Protein 4PF3 (pdb70)

Organism: Homo sapiens (NCBI:txid9606)

Secondary structure (DSSP, 8-state):
---HHHHHHHHSPPP------TTS---HHHHHHHHHHHHHHHHHHHHHHHHTSTTGGGS-HHHHHHHHHHHHHHHHHHHHHHHHHHHHTTSSEEEETTEEE-HHHHHHTT-HHHHHHHHHHHHHHHHHT--HHHHHHHHHHHHTSEE-TT--S-HHHHHHHHHHHHHHHHHHHHH-GGGTT-HHHHHHHHHHHHHHHHHHHHHHHHHHHHHHHTHHHHT----HHHHHHHHHHHHHHHTT--EE--S--

Foldseek 3Di:
DDDLLRQLVVLPDDFDDLPDDPVDDLALQSLLLSLQSLLLVVLVSVVVSLVRRPLNVVAPPVQLLQLCLQQSLVLLLLVQLVCCCVVPVLQWRPSGVNDTDDQVSLVNNVNVVLVVLSSVLSNVCNVLVDDPSLSSLLSVLSSLFKHFPVDDPDPPSSVVVNVVSLVVNLCVQDVDPVQPPHRVVSSVVSLVSSQSSVVSSVVVVVVVLVCVVCVVVVVHDHDPSVVVSCVVVVVSVVVVTMDGHGPPD

Sequence (249 aa):
TPSPVMVLENIEPEIVYAGYDSSKPDTAENLLSTLNRLAGKKQMIQVVKWAKVLPGFKNLLPLEDQITLIQYSWMSSLLSFALSWRSYKHTNSQFLYFAPDLVFNEEKMHQSAMYELCQGMHQISSLQFVRLQLTFEEYTIIMKVLLLLSSTIPKDGLKSQAAFEEMRTNYIKELRKMMVTKCPNNSGQSWQQRFYYQQLTKLLLDSSMHDDLVSDLLEFCFYTFRESHALKVEFPAMMLVEIISDQQLPKVESSGNVKPLYFHR

GO terms:
  GO:1990837 sequence-specific double-stranded DNA binding (F, IDA)
  GO:1901224 positive regulation of non-canonical NF-kappaB signal transduction (P, IMP)
  GO:0043235 signaling receptor complex (C, IDA)
  GO:0003700 DNA-binding transcription factor activity (F, TAS)
  GO:0003707 nuclear steroid receptor activity (F, TAS)
  GO:0007165 signal transduction (P, TAS)
  GO:0005654 nucleoplasm (C, TAS)
  GO:0005829 cytosol (C, TAS)
  GO:0005515 protein binding (F, IPI)
  GO:0005654 nucleoplasm (C, IDA)
  GO:0017025 TBP-class protein binding (F, IPI)

Radius of gyration: 17.9 Å; Cα contacts (8 Å, |Δi|>4): 304; chains: 1; bounding box: 43×40×54 Å

Solvent-accessible surface area: 12417 Å² total; per-residue (Å²): 178,76,47,53,30,116,35,2,106,126,25,43,40,138,72,13,142,8,53,65,66,103,100,117,92,40,55,23,74,45,2,14,9,9,21,17,110,6,15,1,104,18,0,95,32,13,53,145,10,3,123,87,3,36,32,0,155,108,6,39,104,94,4,18,84,22,0,16,18,13,2,5,26,8,2,17,6,0,18,15,0,27,17,0,29,130,83,24,87,1,126,80,3,32,19,0,51,45,5,57,1,68,108,106,34,12,112,59,0,65,32,52,143,31,5,76,25,5,43,97,12,0,70,64,0,42,145,14,109,4,61,54,65,5,2,3,0,0,11,0,4,4,0,0,11,13,34,10,141,118,48,27,140,28,123,79,19,10,88,113,7,42,58,75,8,43,81,51,0,76,95,42,1,44,161,49,117,139,18,84,88,127,15,127,106,38,13,101,50,0,2,104,11,7,2,34,1,23,68,15,14,60,82,23,31,103,61,16,9,110,8,39,142,75,19,176,83,61,159,6,113,31,32,76,39,1,62,109,4,0,58,71,8,16,70,68,42,101,97,48,26,44,88,44,34,67,60,72,149

B-factor: mean 18.17, std 9.26, range [8.56, 147.69]

Structure (mmCIF, N/CA/C/O backbone):
data_4PF3
#
_entry.id   4PF3
#
_cell.length_a   58.050
_cell.length_b   66.365
_cell.length_c   74.908
_cell.angle_alpha   90.00
_cell.angle_beta   90.00
_cell.angle_gamma   90.00
#
_symmetry.space_group_name_H-M   'P 21 21 21'
#
loop_
_entity.id
_entity.type
_entity.pdbx_description
1 polymer 'Mineralocorticoid receptor'
2 non-polymer 6-[1-(2,2-difluoro-3-hydroxypropyl)-5-(4-fluorophenyl)-3-methyl-1H-pyrazol-4-yl]-2H-1,4-benzoxazin-3(4H)-one
3 non-polymer 1,2-ETHANEDIOL
4 water water
#
loop_
_atom_site.group_PDB
_atom_site.id
_atom_site.type_symbol
_atom_site.label_atom_id
_atom_site.label_alt_id
_atom_site.label_comp_id
_atom_site.label_asym_id
_atom_site.label_entity_id
_atom_site.label_seq_id
_atom_site.pdbx_PDB_ins_code
_atom_site.Cartn_x
_atom_site.Cartn_y
_atom_site.Cartn_z
_atom_site.occupancy
_atom_site.B_iso_or_equiv
_atom_site.auth_seq_id
_atom_site.auth_comp_id
_atom_site.auth_asym_id
_atom_site.auth_atom_id
_atom_site.pdbx_PDB_model_num
ATOM 1 N N . THR A 1 26 ? -2.429 21.958 3.840 1.00 43.42 735 THR A N 1
ATOM 2 C CA . THR A 1 26 ? -1.847 21.389 5.100 1.00 33.81 735 THR A CA 1
ATOM 3 C C . THR A 1 26 ? -1.404 22.488 6.068 1.00 35.01 735 THR A C 1
ATOM 4 O O . THR A 1 26 ? -0.478 23.250 5.750 1.00 33.45 735 THR A O 1
ATOM 8 N N . PRO A 1 27 ? -2.036 22.560 7.264 1.00 30.98 736 PRO A N 1
ATOM 9 C CA . PRO A 1 27 ? -1.661 23.620 8.194 1.00 26.59 736 PRO A CA 1
ATOM 10 C C . PRO A 1 27 ? -0.231 23.498 8.697 1.00 24.67 736 PRO A C 1
ATOM 11 O O . PRO A 1 27 ? 0.250 22.396 8.978 1.00 33.22 736 PRO A O 1
ATOM 15 N N . SER A 1 28 ? 0.428 24.643 8.816 1.00 22.94 737 SER A N 1
ATOM 16 C CA . SER A 1 28 ? 1.733 24.713 9.454 1.00 22.46 737 SER A CA 1
ATOM 17 C C . SER A 1 28 ? 1.622 24.449 10.959 1.00 19.52 737 SER A C 1
ATOM 18 O O . SER A 1 28 ? 0.528 24.608 11.551 1.00 20.26 737 SER A O 1
ATOM 21 N N . PRO A 1 29 ? 2.741 24.063 11.618 1.00 20.83 738 PRO A N 1
ATOM 22 C CA . PRO A 1 29 ? 2.703 23.991 13.087 1.00 21.28 738 PRO A CA 1
ATOM 23 C C . PRO A 1 29 ? 2.154 25.257 13.764 1.00 18.47 738 PRO A C 1
ATOM 24 O O . PRO A 1 29 ? 1.356 25.173 14.681 1.00 17.09 738 PRO A O 1
ATOM 28 N N . VAL A 1 30 ? 2.549 26.431 13.305 1.00 18.21 739 VAL A N 1
ATOM 29 C CA . VAL A 1 30 ? 2.051 27.672 13.877 1.00 18.89 739 VAL A CA 1
ATOM 30 C C . VAL A 1 30 ? 0.518 27.830 13.743 1.00 17.13 739 VAL A C 1
ATOM 31 O O . VAL A 1 30 ? -0.168 28.252 14.684 1.00 16.80 739 VAL A O 1
ATOM 35 N N . MET A 1 31 ? -0.030 27.444 12.598 1.00 17.12 740 MET A N 1
ATOM 36 C CA . MET A 1 31 ? -1.480 27.473 12.421 1.00 17.79 740 MET A CA 1
ATOM 37 C C . MET A 1 31 ? -2.158 26.499 13.403 1.00 15.28 740 MET A C 1
ATOM 38 O O . MET A 1 31 ? -3.196 26.817 13.998 1.00 16.09 740 MET A O 1
ATOM 43 N N . VAL A 1 32 ? -1.578 25.315 13.568 1.00 14.88 741 VAL A N 1
ATOM 44 C CA . VAL A 1 32 ? -2.135 24.372 14.521 1.00 15.47 741 VAL A CA 1
ATOM 45 C C . VAL A 1 32 ? -2.079 24.969 15.931 1.00 13.75 741 VAL A C 1
ATOM 46 O O . VAL A 1 32 ? -3.051 24.866 16.674 1.00 14.04 741 VAL A O 1
ATOM 50 N N . LEU A 1 33 ? -0.946 25.582 16.304 1.00 13.67 742 LEU A N 1
ATOM 51 C CA . LEU A 1 33 ? -0.829 26.179 17.642 1.00 12.87 742 LEU A CA 1
ATOM 52 C C . LEU A 1 33 ? -1.934 27.189 17.905 1.00 12.48 742 LEU A C 1
ATOM 53 O O . LEU A 1 33 ? -2.453 27.260 19.023 1.00 13.63 742 LEU A O 1
ATOM 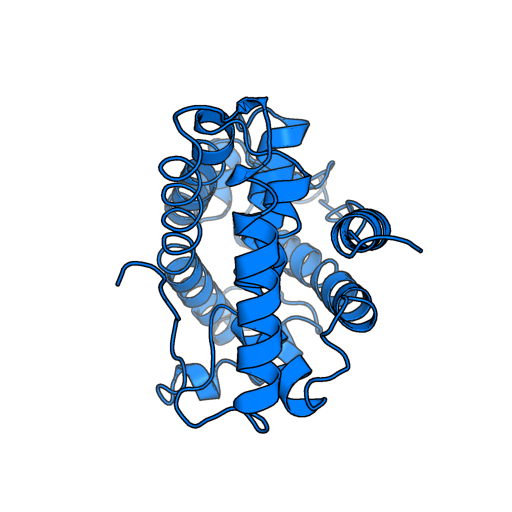58 N N . GLU A 1 34 ? -2.301 27.985 16.889 1.00 13.47 743 GLU A N 1
ATOM 59 C CA . GLU A 1 34 ? -3.379 28.918 17.086 1.00 15.67 743 GLU A CA 1
ATOM 60 C C . GLU A 1 34 ? -4.687 28.170 17.329 1.00 14.45 743 GLU A C 1
ATOM 61 O O . GLU A 1 34 ? -5.471 28.543 18.212 1.00 16.81 743 GLU A O 1
ATOM 67 N N . ASN A 1 35 ? -4.933 27.126 16.535 1.00 14.46 744 ASN A N 1
ATOM 68 C CA . ASN A 1 35 ? -6.170 26.376 16.643 1.00 15.58 744 ASN A CA 1
ATOM 69 C C . ASN A 1 35 ? -6.347 25.680 17.985 1.00 15.23 744 ASN A C 1
ATOM 70 O O . ASN A 1 35 ? -7.476 25.586 18.488 1.00 18.18 744 ASN A O 1
ATOM 75 N N . ILE A 1 36 ? -5.242 25.214 18.567 1.00 13.15 745 ILE A N 1
ATOM 76 C CA . ILE A 1 36 ? -5.329 24.430 19.789 1.00 14.09 745 ILE A CA 1
ATOM 77 C C . ILE A 1 36 ? -5.139 25.258 21.063 1.00 12.93 745 ILE A C 1
ATOM 78 O O . ILE A 1 36 ? -5.237 24.743 22.168 1.00 13.30 745 ILE A O 1
ATOM 83 N N . GLU A 1 37 ? -4.843 26.551 20.924 1.00 13.04 746 GLU A N 1
ATOM 84 C CA . GLU A 1 37 ? -4.599 27.382 22.100 1.00 13.80 746 GLU A CA 1
ATOM 85 C C . GLU A 1 37 ? -5.825 27.345 23.012 1.00 14.10 746 GLU A C 1
ATOM 86 O O . GLU A 1 37 ? -6.938 27.578 22.548 1.00 16.15 746 GLU A O 1
ATOM 92 N N . PRO A 1 38 ? -5.666 27.054 24.316 1.00 13.94 747 PRO A N 1
ATOM 93 C CA . PRO A 1 38 ? -6.841 26.964 25.180 1.00 15.58 747 PRO A CA 1
ATOM 94 C C . PRO A 1 38 ? -7.589 28.284 25.277 1.00 15.14 747 PRO A C 1
ATOM 95 O O . PRO A 1 38 ? -6.977 29.361 25.378 1.00 17.00 747 PRO A O 1
ATOM 99 N N . GLU A 1 39 ? -8.917 28.200 25.276 1.00 15.72 748 GLU A N 1
ATOM 100 C CA . GLU A 1 39 ? -9.745 29.377 25.503 1.00 16.10 748 GLU A CA 1
ATOM 101 C C . GLU A 1 39 ? -9.560 29.932 26.918 1.00 14.74 748 GLU A C 1
ATOM 102 O O . GLU A 1 39 ? -9.271 29.208 27.857 1.00 15.14 748 GLU A O 1
ATOM 108 N N . ILE A 1 40 ? -9.758 31.233 27.069 1.00 16.24 749 ILE A N 1
ATOM 109 C CA . ILE A 1 40 ? -9.740 31.865 28.394 1.00 16.43 749 ILE A CA 1
ATOM 110 C C . ILE A 1 40 ? -10.902 31.316 29.226 1.00 14.99 749 ILE A C 1
ATOM 111 O O . ILE A 1 40 ? -12.006 31.154 28.722 1.00 18.97 749 ILE A O 1
ATOM 116 N N . VAL A 1 41 ? -10.632 31.013 30.483 1.00 14.54 750 VAL A N 1
ATOM 117 C CA . VAL A 1 41 ? -11.635 30.538 31.427 1.00 15.35 750 VAL A CA 1
ATOM 118 C C . VAL A 1 41 ? -11.812 31.514 32.588 1.00 14.58 750 VAL A C 1
ATOM 119 O O . VAL A 1 41 ? -10.942 32.338 32.882 1.00 15.16 750 VAL A O 1
ATOM 123 N N . TYR A 1 42 ? -12.957 31.399 33.247 1.00 15.38 751 TYR A N 1
ATOM 124 C CA . TYR A 1 42 ? -13.244 32.149 34.456 1.00 15.31 751 TYR A CA 1
ATOM 125 C C . TYR A 1 42 ? -12.659 31.457 35.673 1.00 15.49 751 TYR A C 1
ATOM 126 O O . TYR A 1 42 ? -12.525 30.232 35.717 1.00 16.97 751 TYR A O 1
ATOM 135 N N . ALA A 1 43 ? -12.304 32.260 36.669 1.00 15.66 752 ALA A N 1
ATOM 136 C CA . ALA A 1 43 ? -11.769 31.731 37.926 1.00 16.10 752 ALA A CA 1
ATOM 137 C C . ALA A 1 43 ? -12.818 31.269 38.908 1.00 16.05 752 ALA A C 1
ATOM 138 O O . ALA A 1 43 ? -12.485 30.596 39.890 1.00 17.73 752 ALA A O 1
ATOM 140 N N . GLY A 1 44 ? -14.078 31.667 38.693 1.00 17.96 753 GLY A N 1
ATOM 141 C CA . GLY A 1 44 ? -15.087 31.477 39.736 1.00 20.31 753 GLY A CA 1
ATOM 142 C C . GLY A 1 44 ? -14.850 32.346 40.966 1.00 18.80 753 GLY A C 1
ATOM 143 O O . GLY A 1 44 ? -15.145 31.933 42.090 1.00 23.76 753 GLY A O 1
ATOM 144 N N . TYR A 1 45 ? -14.328 33.551 40.758 1.00 18.76 754 TYR A N 1
ATOM 145 C CA . TYR A 1 45 ? -14.152 34.497 41.853 1.00 19.00 754 TYR A CA 1
ATOM 146 C C . TYR A 1 45 ? -15.501 34.835 42.476 1.00 19.19 754 TYR A C 1
ATOM 147 O O . TYR A 1 45 ? -16.455 35.175 41.782 1.00 23.26 754 TYR A O 1
ATOM 156 N N . ASP A 1 46 ? -15.566 34.724 43.797 1.00 19.30 755 ASP A N 1
ATOM 157 C CA . ASP A 1 46 ? -16.788 34.952 44.547 1.00 23.18 755 ASP A CA 1
ATOM 158 C C . ASP A 1 46 ? -16.692 36.274 45.294 1.00 23.98 755 ASP A C 1
ATOM 159 O O . ASP A 1 46 ? -16.015 36.374 46.315 1.00 24.87 755 ASP A O 1
ATOM 164 N N . SER A 1 47 ? -17.396 37.277 44.779 1.00 29.18 756 SER A N 1
ATOM 165 C CA . SER A 1 47 ? -17.463 38.612 45.388 1.00 34.29 756 SER A CA 1
ATOM 166 C C . SER A 1 47 ? -18.122 38.670 46.779 1.00 35.82 756 SER A C 1
ATOM 167 O O . SER A 1 47 ? -18.015 39.687 47.473 1.00 43.46 756 SER A O 1
ATOM 170 N N . SER A 1 48 ? -18.795 37.587 47.179 1.00 30.71 757 SER A N 1
ATOM 171 C CA . SER A 1 48 ? -19.485 37.536 48.473 1.00 33.22 757 SER A CA 1
ATOM 172 C C . SER A 1 48 ? -18.548 37.098 49.601 1.00 33.65 757 SER A C 1
ATOM 173 O O . SER A 1 48 ? -18.936 37.096 50.777 1.00 36.26 757 SER A O 1
ATOM 176 N N . LYS A 1 49 ? -17.319 36.728 49.243 1.00 27.11 758 LYS A N 1
ATOM 177 C CA . LYS A 1 49 ? -16.322 36.350 50.227 1.00 24.56 758 LYS A CA 1
ATOM 178 C C . LYS A 1 49 ? -15.250 37.442 50.310 1.00 23.40 758 LYS A C 1
ATOM 179 O O . LYS A 1 49 ? -14.916 38.057 49.298 1.00 26.08 758 LYS A O 1
ATOM 185 N N . PRO A 1 50 ? -14.681 37.668 51.513 1.00 25.50 759 PRO A N 1
ATOM 186 C CA . PRO A 1 50 ? -13.604 38.653 51.669 1.00 26.62 759 PRO A CA 1
ATOM 187 C C . PRO A 1 50 ? -12.313 38.263 50.945 1.00 20.78 759 PRO A C 1
ATOM 188 O O . PRO A 1 50 ? -12.015 37.072 50.781 1.00 22.47 759 PRO A O 1
ATOM 192 N N . ASP A 1 51 ? -11.552 39.276 50.554 1.00 23.06 760 ASP A N 1
ATOM 193 C CA . ASP A 1 51 ? -10.287 39.099 49.848 1.00 20.96 760 ASP A CA 1
ATOM 194 C C . ASP A 1 51 ? -9.157 38.849 50.827 1.00 20.09 760 ASP A C 1
ATOM 195 O O . ASP A 1 51 ? -8.144 39.566 50.839 1.00 21.33 760 ASP A O 1
ATOM 200 N N . THR A 1 52 ? -9.334 37.818 51.642 1.00 18.91 761 THR A N 1
ATOM 201 C CA . THR A 1 52 ? -8.262 37.308 52.476 1.00 18.54 761 THR A CA 1
ATOM 202 C C . THR A 1 52 ? -7.250 36.596 51.581 1.00 16.79 761 THR A C 1
ATOM 203 O O . THR A 1 52 ? -7.571 36.152 50.459 1.00 16.87 761 THR A O 1
ATOM 207 N N . ALA A 1 53 ? -6.027 36.448 52.067 1.00 17.04 762 ALA A N 1
ATOM 208 C CA . ALA A 1 53 ? -5.035 35.700 51.314 1.00 16.53 762 ALA A CA 1
ATOM 209 C C . ALA A 1 53 ? -5.516 34.266 51.079 1.00 15.41 762 ALA A C 1
ATOM 210 O O . ALA A 1 53 ? -5.308 33.709 50.011 1.00 15.83 762 ALA A O 1
ATOM 212 N N . GLU A 1 54 ? -6.149 33.671 52.080 1.00 15.91 763 GLU A N 1
ATOM 213 C CA . GLU A 1 54 ? -6.571 32.281 51.961 1.00 16.80 763 GLU A CA 1
ATOM 214 C C . GLU A 1 54 ? -7.608 32.120 50.853 1.00 14.90 763 GLU A C 1
ATOM 215 O O . GLU A 1 54 ? -7.546 31.173 50.065 1.00 15.16 763 GLU A O 1
ATOM 221 N N . ASN A 1 55 ? -8.559 33.044 50.776 1.00 15.13 764 ASN A N 1
ATOM 222 C CA . ASN A 1 55 ? -9.575 32.990 49.737 1.00 15.66 764 ASN A CA 1
ATOM 223 C C . ASN A 1 55 ? -8.975 33.262 48.357 1.00 13.95 764 ASN A C 1
ATOM 224 O O . ASN A 1 55 ? -9.304 32.594 47.384 1.00 14.77 764 ASN A O 1
ATOM 229 N N . LEU A 1 56 ? -8.111 34.269 48.264 1.00 14.75 765 LEU A N 1
ATOM 230 C CA . LEU A 1 56 ? -7.493 34.580 46.981 1.00 13.54 765 LEU A CA 1
ATOM 231 C C . LEU A 1 56 ? -6.603 33.441 46.477 1.00 12.80 765 LEU A C 1
ATOM 232 O O . LEU A 1 56 ? -6.688 33.055 45.307 1.00 13.63 765 LEU A O 1
ATOM 237 N N . LEU A 1 57 ? -5.769 32.880 47.349 1.00 13.38 766 LEU A N 1
ATOM 238 C CA . LEU A 1 57 ? -4.900 31.788 46.942 1.00 12.61 766 LEU A CA 1
ATOM 239 C C . LEU A 1 57 ? -5.705 30.558 46.566 1.00 12.08 766 LEU A C 1
ATOM 240 O O . LEU A 1 57 ? -5.386 29.887 45.587 1.00 12.19 766 LEU A O 1
ATOM 245 N N . SER A 1 58 ? -6.744 30.245 47.340 1.00 12.35 767 SER A N 1
ATOM 246 C CA . SER A 1 58 ? -7.565 29.088 46.988 1.00 12.68 767 SER A CA 1
ATOM 247 C C . SER A 1 58 ? -8.213 29.263 45.606 1.00 12.36 767 SER A C 1
ATOM 248 O O . SER A 1 58 ? -8.319 28.312 44.837 1.00 12.35 767 SER A O 1
ATOM 251 N N . THR A 1 59 ? -8.656 30.489 45.310 1.00 12.58 768 THR A N 1
ATOM 252 C CA . THR A 1 59 ? -9.239 30.803 44.002 1.00 12.90 768 THR A CA 1
ATOM 253 C C . THR A 1 59 ? -8.205 30.630 42.874 1.00 12.08 768 THR A C 1
ATOM 254 O O . THR A 1 59 ? -8.480 30.017 41.850 1.00 12.34 768 THR A O 1
ATOM 258 N N . LEU A 1 60 ? -7.001 31.155 43.086 1.00 12.22 769 LEU A N 1
ATOM 259 C CA . LEU A 1 60 ? -5.934 30.986 42.113 1.00 11.78 769 LEU A CA 1
ATOM 260 C C . LEU A 1 60 ? -5.621 29.519 41.900 1.00 10.58 769 LEU A C 1
ATOM 261 O O . LEU A 1 60 ? -5.361 29.107 40.764 1.00 11.03 769 LEU A O 1
ATOM 266 N N . ASN A 1 61 ? -5.625 28.727 42.978 1.00 11.01 770 ASN A N 1
ATOM 267 C CA . ASN A 1 61 ? -5.290 27.326 42.840 1.00 10.62 770 ASN A CA 1
ATOM 268 C C . ASN A 1 61 ? -6.351 26.586 42.036 1.00 10.09 770 ASN A C 1
ATOM 269 O O . ASN A 1 61 ? -6.041 25.715 41.219 1.00 10.58 770 ASN A O 1
ATOM 274 N N . ARG A 1 62 ? -7.628 26.908 42.268 1.00 11.11 771 ARG A N 1
ATOM 275 C CA . ARG A 1 62 ? -8.709 26.326 41.442 1.00 11.42 771 ARG A CA 1
ATOM 276 C C . ARG A 1 62 ? -8.576 26.732 39.985 1.00 10.26 771 ARG A C 1
ATOM 277 O O . ARG A 1 62 ? -8.733 25.885 39.089 1.00 11.36 771 ARG A O 1
ATOM 285 N N . LEU A 1 63 ? -8.280 28.006 39.736 1.00 10.93 772 LEU A N 1
ATOM 286 C CA . LEU A 1 63 ? -8.080 28.466 38.367 1.00 10.85 772 LEU A CA 1
ATOM 287 C C . LEU A 1 63 ? -6.937 27.696 37.694 1.00 10.00 772 LEU A C 1
ATOM 288 O O . LEU A 1 63 ? -7.074 27.247 36.540 1.00 10.57 772 LEU A O 1
ATOM 293 N N . ALA A 1 64 ? -5.826 27.520 38.408 1.00 10.15 773 ALA A N 1
ATOM 294 C CA . ALA A 1 64 ? -4.720 26.756 37.872 1.00 9.76 773 ALA A CA 1
ATOM 295 C C . ALA A 1 64 ? -5.131 25.311 37.609 1.00 9.75 773 ALA A C 1
ATOM 296 O O . ALA A 1 64 ? -4.702 24.714 36.613 1.00 10.24 773 ALA A O 1
ATOM 298 N N . GLY A 1 65 ? -5.957 24.733 38.479 1.00 10.04 774 GLY A N 1
ATOM 299 C CA . GLY A 1 65 ? -6.421 23.367 38.207 1.00 10.99 774 GLY A CA 1
ATOM 300 C C . GLY A 1 65 ? -7.225 23.276 36.924 1.00 10.66 774 GLY A C 1
ATOM 301 O O . GLY A 1 65 ? -7.023 22.371 36.104 1.00 11.29 774 GLY A O 1
ATOM 302 N N . LYS A 1 66 ? -8.131 24.223 36.720 1.00 10.62 775 LYS A N 1
ATOM 303 C CA A LYS A 1 66 ? -8.944 24.270 35.498 0.50 11.30 775 LYS A CA 1
ATOM 304 C CA B LYS A 1 66 ? -8.936 24.247 35.502 0.50 11.38 775 LYS A CA 1
ATOM 305 C C . LYS A 1 66 ? -8.057 24.421 34.263 1.00 11.33 775 LYS A C 1
ATOM 306 O O . LYS A 1 66 ? -8.231 23.744 33.248 1.00 12.14 775 LYS A O 1
ATOM 317 N N . GLN A 1 67 ? -7.077 25.314 34.359 1.00 10.54 776 GLN A N 1
ATOM 318 C CA . GLN A 1 67 ? -6.176 25.568 33.259 1.00 10.50 776 GLN A CA 1
ATOM 319 C C . GLN A 1 67 ? -5.255 24.378 32.995 1.00 10.45 776 GLN A C 1
ATOM 320 O O . GLN A 1 67 ? -4.926 24.116 31.835 1.00 11.25 776 GLN A O 1
ATOM 326 N N . MET A 1 68 ? -4.847 23.641 34.029 1.00 10.21 777 MET A N 1
ATOM 327 C CA . MET A 1 68 ? -4.008 22.471 33.801 1.00 10.26 777 MET A CA 1
ATOM 328 C C . MET A 1 68 ? -4.754 21.332 33.110 1.00 10.74 777 MET A C 1
ATOM 329 O O . MET A 1 68 ? -4.155 20.601 32.322 1.00 10.69 777 MET A O 1
ATOM 334 N N . ILE A 1 69 ? -6.051 21.184 33.372 1.00 11.33 778 ILE A N 1
ATOM 335 C CA . ILE A 1 69 ? -6.836 20.221 32.600 1.00 12.70 778 ILE A CA 1
ATOM 336 C C . ILE A 1 69 ? -6.784 20.637 31.125 1.00 11.98 778 ILE A C 1
ATOM 337 O O . ILE A 1 69 ? -6.635 19.796 30.230 1.00 13.56 778 ILE A O 1
ATOM 342 N N . GLN A 1 70 ? -6.937 21.940 30.856 1.00 11.51 779 GLN A N 1
ATOM 343 C CA . GLN A 1 70 ? -6.785 22.425 29.470 1.00 11.77 779 GLN A CA 1
ATOM 344 C C . GLN A 1 70 ? -5.404 22.141 28.894 1.00 11.39 779 GLN A C 1
ATOM 345 O O . GLN A 1 70 ? -5.285 21.798 27.715 1.00 12.62 779 GLN A O 1
ATOM 351 N N . VAL A 1 71 ? -4.352 22.326 29.683 1.00 11.06 780 VAL A N 1
ATOM 352 C CA . VAL A 1 71 ? -2.996 22.063 29.225 1.00 11.08 780 VAL A CA 1
ATOM 353 C C . VAL A 1 71 ? -2.845 20.614 28.799 1.00 11.29 780 VAL A C 1
ATOM 354 O O . VAL A 1 71 ? -2.215 20.330 27.782 1.00 11.68 780 VAL A O 1
ATOM 358 N N . VAL A 1 72 ? -3.420 19.684 29.561 1.00 11.87 781 VAL A N 1
ATOM 359 C CA . VAL A 1 72 ? -3.298 18.281 29.191 1.00 13.35 781 VAL A CA 1
ATOM 360 C C . VAL A 1 72 ? -3.982 18.022 27.841 1.00 13.36 781 VAL A C 1
ATOM 361 O O . VAL A 1 72 ? -3.441 17.317 26.988 1.00 14.76 781 VAL A O 1
ATOM 365 N N . LYS A 1 73 ? -5.168 18.601 27.631 1.00 13.38 782 LYS A N 1
ATOM 366 C CA . LYS A 1 73 ? -5.861 18.439 26.346 1.00 13.64 782 LYS A CA 1
ATOM 367 C C . LYS A 1 73 ? -5.070 19.074 25.202 1.00 12.66 782 LYS A C 1
ATOM 368 O O . LYS A 1 73 ? -5.000 18.509 24.116 1.00 14.65 782 LYS A O 1
ATOM 374 N N . TRP A 1 74 ? -4.471 20.242 25.444 1.00 12.10 783 TRP A N 1
ATOM 375 C CA . TRP A 1 74 ? -3.627 20.924 24.461 1.00 11.68 783 TRP A CA 1
ATOM 376 C C . TRP A 1 74 ? -2.419 20.080 24.089 1.00 11.64 783 TRP A C 1
ATOM 377 O O . TRP A 1 74 ? -2.065 19.919 22.911 1.00 12.15 783 TRP A O 1
ATOM 388 N N . ALA A 1 75 ? -1.788 19.502 25.101 1.00 12.36 784 ALA A N 1
ATOM 389 C CA . ALA A 1 75 ? -0.588 18.708 24.881 1.00 13.30 784 ALA A CA 1
ATOM 390 C C . ALA A 1 75 ? -0.894 17.470 24.030 1.00 13.06 784 ALA A C 1
ATOM 391 O O . ALA A 1 75 ? -0.046 17.070 23.235 1.00 14.77 784 ALA A O 1
ATOM 393 N N . LYS A 1 76 ? -2.104 16.911 24.129 1.00 15.61 785 LYS A N 1
ATOM 394 C CA . LYS A 1 76 ? -2.498 15.753 23.314 1.00 17.30 785 LYS A CA 1
ATOM 395 C C . LYS A 1 76 ? -2.391 16.055 21.811 1.00 17.34 785 LYS A C 1
ATOM 396 O O . LYS A 1 76 ? -2.014 15.192 21.023 1.00 21.28 785 LYS A O 1
ATOM 402 N N . VAL A 1 77 ? -2.701 17.289 21.432 1.00 14.24 786 VAL A N 1
ATOM 403 C CA . VAL A 1 77 ? -2.764 17.682 20.016 1.00 14.68 786 VAL A CA 1
ATOM 404 C C . VAL A 1 77 ? -1.642 18.653 19.599 1.00 13.07 786 VAL A C 1
ATOM 405 O O . VAL A 1 77 ? -1.664 19.231 18.513 1.00 15.28 786 VAL A O 1
ATOM 409 N N . LEU A 1 78 ? -0.633 18.804 20.441 1.00 12.70 787 LEU A N 1
ATOM 410 C CA . LEU A 1 78 ? 0.476 19.660 20.161 1.00 12.38 787 LEU A CA 1
ATOM 411 C C . LEU A 1 78 ? 1.412 18.993 19.145 1.00 11.87 787 LEU A C 1
ATOM 412 O O . LEU A 1 78 ? 1.888 17.892 19.390 1.00 12.79 787 LEU A O 1
ATOM 417 N N . PRO A 1 79 ? 1.679 19.636 17.980 1.00 12.50 788 PRO A N 1
ATOM 418 C CA . PRO A 1 79 ? 2.490 18.979 16.950 1.00 13.19 788 PRO A CA 1
ATOM 419 C C . PRO A 1 79 ? 3.818 18.475 17.517 1.00 12.26 788 PRO A C 1
ATOM 420 O O . PRO A 1 79 ? 4.565 19.213 18.170 1.00 13.22 788 PRO A O 1
ATOM 424 N N . GLY A 1 80 ? 4.098 17.198 17.271 1.00 13.20 789 GLY A N 1
ATOM 425 C CA . GLY A 1 80 ? 5.331 16.556 17.681 1.00 14.01 789 GLY A CA 1
ATOM 426 C C . GLY A 1 80 ? 5.269 15.873 19.055 1.00 12.56 789 GLY A C 1
ATOM 427 O O . GLY A 1 80 ? 6.056 14.973 19.321 1.00 13.61 789 GLY A O 1
ATOM 428 N N . PHE A 1 81 ? 4.369 16.312 19.941 1.00 11.57 790 PHE A N 1
ATOM 429 C CA . PHE A 1 81 ? 4.466 15.862 21.323 1.00 11.89 790 PHE A CA 1
ATOM 430 C C . PHE A 1 81 ? 4.133 14.377 21.467 1.00 13.00 790 PHE A C 1
ATOM 431 O O . PHE A 1 81 ? 4.734 13.679 22.292 1.00 12.84 790 PHE A O 1
ATOM 439 N N . LYS A 1 82 ? 3.210 13.887 20.636 1.00 14.28 791 LYS A N 1
ATOM 440 C CA . LYS A 1 82 ? 2.796 12.487 20.743 1.00 15.99 791 LYS A CA 1
ATOM 441 C C . LYS A 1 82 ? 3.911 11.528 20.319 1.00 16.87 791 LYS A C 1
ATOM 442 O O . LYS A 1 82 ? 3.825 10.318 20.551 1.00 20.95 791 LYS A O 1
ATOM 448 N N . ASN A 1 83 ? 4.966 12.057 19.716 1.00 16.28 792 ASN A N 1
ATOM 449 C CA . ASN A 1 83 ? 6.096 11.233 19.332 1.00 18.01 792 ASN A CA 1
ATOM 450 C C . ASN A 1 83 ? 7.108 10.992 20.467 1.00 16.73 792 ASN A C 1
ATOM 451 O O . ASN A 1 83 ? 8.014 10.178 20.350 1.00 19.66 792 ASN A O 1
ATOM 456 N N . LEU A 1 84 ? 6.915 11.674 21.579 1.00 13.58 793 LEU A N 1
ATOM 457 C CA A LEU A 1 84 ? 7.685 11.367 22.779 0.50 12.73 793 LEU A CA 1
ATOM 458 C CA B LEU A 1 84 ? 7.679 11.389 22.777 0.50 12.86 793 LEU A CA 1
ATOM 459 C C . LEU A 1 84 ? 6.982 10.249 23.530 1.00 12.34 793 LEU A C 1
ATOM 460 O O . LEU A 1 84 ? 5.759 10.166 23.524 1.00 13.31 793 LEU A O 1
ATOM 469 N N . PRO A 1 85 ? 7.744 9.409 24.248 1.00 12.21 794 PRO A N 1
ATOM 470 C CA . PRO A 1 85 ? 7.090 8.423 25.109 1.00 12.79 794 PRO A CA 1
ATOM 471 C C . PRO A 1 85 ? 6.062 9.081 26.033 1.00 12.90 794 PRO A C 1
ATOM 472 O O . PRO A 1 85 ? 6.289 10.189 26.547 1.00 12.14 794 PRO A O 1
ATOM 476 N N . LEU A 1 86 ? 4.959 8.392 26.304 1.00 13.25 795 LEU A N 1
ATOM 477 C CA . LEU A 1 86 ? 3.913 8.943 27.166 1.00 13.55 795 LEU A CA 1
ATOM 478 C C . LEU A 1 86 ? 4.489 9.372 28.526 1.00 12.13 795 LEU A C 1
ATOM 479 O O . LEU A 1 86 ? 4.127 10.432 29.054 1.00 12.55 795 LEU A O 1
ATOM 484 N N . GLU A 1 87 ? 5.357 8.547 29.117 1.00 12.51 796 GLU A N 1
ATOM 485 C CA . GLU A 1 87 ? 5.917 8.903 30.415 1.00 12.68 796 GLU A CA 1
ATOM 486 C C . GLU A 1 87 ? 6.672 10.233 30.337 1.00 10.65 796 GLU A C 1
ATOM 487 O O . GLU A 1 87 ? 6.659 11.011 31.295 1.00 11.49 796 GLU A O 1
ATOM 493 N N . ASP A 1 88 ? 7.340 10.503 29.213 1.00 11.14 797 ASP A N 1
ATOM 494 C CA . ASP A 1 88 ? 8.050 11.774 29.031 1.00 10.81 797 ASP A CA 1
ATOM 495 C C . ASP A 1 88 ? 7.092 12.932 28.832 1.00 10.08 797 ASP A C 1
ATOM 496 O O . ASP A 1 88 ? 7.351 14.032 29.302 1.00 10.35 797 ASP A O 1
ATOM 501 N N . GLN A 1 89 ? 5.986 12.694 28.134 1.00 10.68 798 GLN A N 1
ATOM 502 C CA . GLN A 1 89 ? 4.981 13.749 27.984 1.00 11.12 798 GLN A CA 1
ATOM 503 C C . GLN A 1 89 ? 4.470 14.183 29.367 1.00 11.05 798 GLN A C 1
ATOM 504 O O . GLN A 1 89 ? 4.358 15.377 29.664 1.00 11.03 798 GLN A O 1
ATOM 510 N N . ILE A 1 90 ? 4.140 13.206 30.202 1.00 11.12 799 ILE A N 1
ATOM 511 C CA . ILE A 1 90 ? 3.662 13.482 31.546 1.00 11.90 799 ILE A CA 1
ATOM 512 C C . ILE A 1 90 ? 4.741 14.200 32.369 1.00 10.20 799 ILE A C 1
ATOM 513 O O . ILE A 1 90 ? 4.457 15.197 33.036 1.00 10.40 799 ILE A O 1
ATOM 518 N N . THR A 1 91 ? 5.967 13.696 32.332 1.00 10.36 800 THR A N 1
ATOM 519 C CA . THR A 1 91 ? 7.066 14.324 33.043 1.00 9.95 800 THR A CA 1
ATOM 520 C C . THR A 1 91 ? 7.204 15.784 32.638 1.00 9.28 800 THR A C 1
ATOM 521 O O . THR A 1 91 ? 7.342 16.667 33.490 1.00 9.93 800 THR A O 1
ATOM 525 N N . LEU A 1 92 ? 7.195 16.061 31.329 1.00 9.96 801 LEU A N 1
ATOM 526 C CA . LEU A 1 92 ? 7.451 17.423 30.863 1.00 9.66 801 LEU A CA 1
ATOM 527 C C . LEU A 1 92 ? 6.346 18.375 31.303 1.00 9.47 801 LEU A C 1
ATOM 528 O O . LEU A 1 92 ? 6.621 19.508 31.683 1.00 9.95 801 LEU A O 1
ATOM 533 N N . ILE A 1 93 ? 5.089 17.925 31.251 1.00 9.80 802 ILE A N 1
ATOM 534 C CA . ILE A 1 93 ? 4.008 18.768 31.769 1.00 9.71 802 ILE A CA 1
ATOM 535 C C . ILE A 1 93 ? 4.230 19.059 33.258 1.00 9.61 802 ILE A C 1
ATOM 536 O O . ILE A 1 93 ? 4.080 20.188 33.719 1.00 10.41 802 ILE A O 1
ATOM 541 N N . GLN A 1 94 ? 4.587 18.036 34.025 1.00 9.38 803 GLN A N 1
ATOM 542 C CA . GLN A 1 94 ? 4.792 18.219 35.456 1.00 10.15 803 GLN A CA 1
ATOM 543 C C . GLN A 1 94 ? 5.999 19.085 35.798 1.00 9.73 803 GLN A C 1
ATOM 544 O O . GLN A 1 94 ? 6.008 19.751 36.823 1.00 12.26 803 GLN A O 1
ATOM 550 N N . TYR A 1 95 ? 7.011 19.066 34.937 1.00 9.58 804 TYR A N 1
ATOM 551 C CA . TYR A 1 95 ? 8.211 19.871 35.143 1.00 10.01 804 TYR A CA 1
ATOM 552 C C . TYR A 1 95 ? 8.033 21.318 34.676 1.00 10.33 804 TYR A C 1
ATOM 553 O O . TYR A 1 95 ? 8.890 22.142 35.007 1.00 12.68 804 TYR A O 1
ATOM 562 N N . SER A 1 96 ? 6.983 21.612 33.903 1.00 9.24 805 SER A N 1
ATOM 563 C CA . SER A 1 96 ? 6.830 22.946 33.313 1.00 9.31 805 SER A CA 1
ATOM 564 C C . SER A 1 96 ? 5.509 23.630 33.640 1.00 8.75 805 SER A C 1
ATOM 565 O O . SER A 1 96 ? 5.308 24.754 33.199 1.00 9.54 805 SER A O 1
ATOM 568 N N . TRP A 1 97 ? 4.608 22.982 34.386 1.00 9.07 806 TRP A N 1
ATOM 569 C CA . TRP A 1 97 ? 3.253 23.482 34.517 1.00 9.33 806 TRP A CA 1
ATOM 570 C C . TRP A 1 97 ? 3.198 24.939 34.950 1.00 8.88 806 TRP A C 1
ATOM 571 O O . TRP A 1 97 ? 2.426 25.725 34.400 1.00 9.32 806 TRP A O 1
ATOM 582 N N . MET A 1 98 ? 3.971 25.329 35.971 1.00 8.69 807 MET A N 1
ATOM 583 C CA . MET A 1 98 ? 3.893 26.677 36.485 1.00 8.95 807 MET A CA 1
ATOM 584 C C . MET A 1 98 ? 4.419 27.665 35.439 1.00 8.88 807 MET A C 1
ATOM 585 O O . MET A 1 98 ? 3.927 28.778 35.330 1.00 9.75 807 MET A O 1
ATOM 590 N N . SER A 1 99 ? 5.420 27.261 34.658 1.00 8.92 808 SER A N 1
ATOM 591 C CA A SER A 1 99 ? 5.922 28.114 33.612 0.50 9.04 808 SER A CA 1
ATOM 592 C CA B SER A 1 99 ? 5.944 28.074 33.541 0.50 9.94 808 SER A CA 1
ATOM 593 C C . SER A 1 99 ? 4.871 28.328 32.515 1.00 9.05 808 SER A C 1
ATOM 594 O O . SER A 1 99 ? 4.670 29.451 32.049 1.00 9.85 808 SER A O 1
ATOM 599 N N . LEU A 1 100 ? 4.186 27.260 32.104 1.00 9.04 809 LEU A N 1
ATOM 600 C CA . LEU A 1 100 ? 3.142 27.380 31.096 1.00 9.37 809 LEU A CA 1
ATOM 601 C C . LEU A 1 100 ? 2.043 28.314 31.572 1.00 9.36 809 LEU A C 1
ATOM 602 O O . LEU A 1 100 ? 1.612 29.213 30.835 1.00 10.59 809 LEU A O 1
ATOM 607 N N . LEU A 1 101 ? 1.561 28.098 32.791 1.00 9.12 810 LEU A N 1
ATOM 608 C CA . LEU A 1 101 ? 0.468 28.911 33.289 1.00 9.85 810 LEU A CA 1
ATOM 609 C C . LEU A 1 101 ? 0.887 30.362 33.454 1.00 9.43 810 LEU A C 1
ATOM 610 O O . LEU A 1 101 ? 0.100 31.276 33.198 1.00 10.42 810 LEU A O 1
ATOM 615 N N . SER A 1 102 ? 2.117 30.586 33.912 1.00 9.39 811 SER A N 1
ATOM 616 C CA . SER A 1 102 ? 2.601 31.943 34.136 1.00 9.48 811 SER A CA 1
ATOM 617 C C . SER A 1 102 ? 2.802 32.689 32.812 1.00 9.13 811 SER A C 1
ATOM 618 O O . SER A 1 102 ? 2.513 33.877 32.710 1.00 10.14 811 SER A O 1
ATOM 621 N N . PHE A 1 103 ? 3.312 31.986 31.801 1.00 9.55 812 PHE A N 1
ATOM 622 C CA . PHE A 1 103 ? 3.513 32.617 30.513 1.00 10.05 812 PHE A CA 1
ATOM 623 C C . PHE A 1 103 ? 2.164 33.000 29.889 1.00 9.84 812 PHE A C 1
ATOM 624 O O . PHE A 1 103 ? 2.021 34.100 29.327 1.00 10.80 812 PHE A O 1
ATOM 632 N N . ALA A 1 104 ? 1.160 32.136 30.025 1.00 10.41 813 ALA A N 1
ATOM 633 C CA . ALA A 1 104 ? -0.189 32.465 29.555 1.00 10.53 813 ALA A CA 1
ATOM 634 C C . ALA A 1 104 ? -0.780 33.646 30.325 1.00 10.49 813 ALA A C 1
ATOM 635 O O . ALA A 1 104 ? -1.463 34.486 29.731 1.00 11.19 813 ALA A O 1
ATOM 637 N N . LEU A 1 105 ? -0.524 33.721 31.634 1.00 10.47 814 LEU A N 1
ATOM 638 C CA . LEU A 1 105 ? -0.963 34.849 32.449 1.00 10.80 814 LEU A CA 1
ATOM 639 C C . LEU A 1 105 ? -0.360 36.150 31.928 1.00 10.86 814 LEU A C 1
ATOM 640 O O . LEU A 1 105 ? -1.057 37.168 31.794 1.00 11.55 814 LEU A O 1
ATOM 645 N N . SER A 1 106 ? 0.932 36.120 31.629 1.00 11.01 815 SER A N 1
ATOM 646 C CA . SER A 1 106 ? 1.581 37.305 31.083 1.00 12.29 815 SER A CA 1
ATOM 647 C C . SER A 1 106 ? 0.940 37.717 29.744 1.00 11.18 815 SER A C 1
ATOM 648 O O . SER A 1 106 ? 0.700 38.895 29.507 1.00 11.98 815 SER A O 1
ATOM 651 N N . TRP A 1 107 ? 0.689 36.737 28.874 1.00 11.46 816 TRP A N 1
ATOM 652 C CA . TRP A 1 107 ? 0.047 37.040 27.602 1.00 11.90 816 TRP A CA 1
ATOM 653 C C . TRP A 1 107 ? -1.318 37.683 27.800 1.00 11.76 816 TRP A C 1
ATOM 654 O O . TRP A 1 107 ? -1.622 38.701 27.164 1.00 12.51 816 TRP A O 1
ATOM 665 N N . ARG A 1 108 ? -2.148 37.097 28.657 1.00 11.82 817 ARG A N 1
ATOM 666 C CA . ARG A 1 108 ? -3.484 37.673 28.859 1.00 13.03 817 ARG A CA 1
ATOM 667 C C . ARG A 1 108 ? -3.365 39.091 29.401 1.00 12.18 817 ARG A C 1
ATOM 668 O O . ARG A 1 108 ? -4.155 39.978 29.045 1.00 13.49 817 ARG A O 1
ATOM 676 N N . SER A 1 109 ? -2.446 39.303 30.333 1.00 11.83 818 SER A N 1
ATOM 677 C CA . SER A 1 109 ? -2.245 40.617 30.941 1.00 12.30 818 SER A CA 1
ATOM 678 C C . SER A 1 109 ? -1.847 41.647 29.873 1.00 12.50 818 SER A C 1
ATOM 679 O O . SER A 1 109 ? -2.373 42.766 29.856 1.00 13.35 818 SER A O 1
ATOM 682 N N . TYR A 1 110 ? -0.929 41.257 28.992 1.00 12.31 819 TYR A N 1
ATOM 683 C CA . TYR A 1 110 ? -0.470 42.092 27.881 1.00 12.99 819 TYR A CA 1
ATOM 684 C C . TYR A 1 110 ? -1.595 42.368 26.891 1.00 13.37 819 TYR A C 1
ATOM 685 O O . TYR A 1 110 ? -1.870 43.512 26.558 1.00 14.85 819 TYR A O 1
ATOM 694 N N . LYS A 1 111 ? -2.254 41.320 26.434 1.00 13.23 820 LYS A N 1
ATOM 695 C CA . LYS A 1 111 ? -3.283 41.461 25.412 1.00 14.38 820 LYS A CA 1
ATOM 696 C C . LYS A 1 111 ? -4.494 42.250 25.905 1.00 14.63 820 LYS A C 1
ATOM 697 O O . LYS A 1 111 ? -5.007 43.130 25.200 1.00 16.68 820 LYS A O 1
ATOM 703 N N . HIS A 1 112 ? -4.973 41.922 27.104 1.00 14.28 821 HIS A N 1
ATOM 704 C CA . HIS A 1 112 ? -6.237 42.461 27.587 1.00 15.57 821 HIS A CA 1
ATOM 705 C C . HIS A 1 112 ? -6.131 43.722 28.417 1.00 16.29 821 HIS A C 1
ATOM 706 O O . HIS A 1 112 ? -7.128 44.422 28.560 1.00 19.89 821 HIS A O 1
ATOM 713 N N . THR A 1 113 ? -4.949 44.039 28.934 1.00 15.47 822 THR A N 1
ATOM 714 C CA . THR A 1 113 ? -4.784 45.246 29.750 1.00 16.30 822 THR A CA 1
ATOM 715 C C . THR A 1 113 ? -3.550 46.068 29.384 1.00 15.86 822 THR A C 1
ATOM 716 O O . THR A 1 113 ? -3.237 47.041 30.058 1.00 17.52 822 THR A O 1
ATOM 720 N N . ASN A 1 114 ? -2.838 45.680 28.325 1.00 15.84 823 ASN A N 1
ATOM 721 C CA . ASN A 1 114 ? -1.553 46.304 27.982 1.00 16.15 823 ASN A CA 1
ATOM 722 C C . ASN A 1 114 ? -0.608 46.261 29.177 1.00 15.57 823 ASN A C 1
ATOM 723 O O . ASN A 1 114 ? 0.173 47.176 29.422 1.00 16.72 823 ASN A O 1
ATOM 728 N N . SER A 1 115 ? -0.700 45.164 29.925 1.00 14.60 824 SER A N 1
ATOM 729 C CA . SER A 1 115 ? 0.151 44.920 31.081 1.00 14.47 824 SER A CA 1
ATOM 730 C C . SER A 1 115 ? 0.016 45.956 32.200 1.00 15.56 824 SER A C 1
ATOM 731 O O . SER A 1 115 ? 0.913 46.113 32.986 1.00 18.22 824 SER A O 1
ATOM 734 N N . GLN A 1 116 ? -1.136 46.603 32.287 1.00 15.91 825 GLN A N 1
ATOM 735 C CA . GLN A 1 116 ? -1.456 47.459 33.417 1.00 18.02 825 GLN A CA 1
ATOM 736 C C . GLN A 1 116 ? -1.815 46.648 34.655 1.00 16.45 825 GLN A C 1
ATOM 737 O O . GLN A 1 116 ? -1.569 47.107 35.763 1.00 18.12 825 GLN A O 1
ATOM 743 N N . PHE A 1 117 ? -2.431 45.482 34.458 1.00 15.30 826 PHE A N 1
ATOM 744 C CA . PHE A 1 117 ? -2.906 44.627 35.539 1.00 15.36 826 PHE A CA 1
ATOM 745 C C . PHE A 1 117 ? -2.485 43.191 35.272 1.00 14.51 826 PHE A C 1
ATOM 746 O O . PHE A 1 117 ? -2.054 42.867 34.169 1.00 15.44 826 PHE A O 1
ATOM 754 N N . LEU A 1 118 ? -2.612 42.338 36.283 1.00 13.80 827 LEU A N 1
ATOM 755 C CA . LEU A 1 118 ? -2.463 40.892 36.093 1.00 13.33 827 LEU A CA 1
ATOM 756 C C . LEU A 1 118 ? -3.833 40.306 35.809 1.00 12.62 827 LEU A C 1
ATOM 757 O O . LEU A 1 118 ? -4.709 40.273 36.675 1.00 13.69 827 LEU A O 1
ATOM 762 N N . TYR A 1 119 ? -4.026 39.870 34.573 1.00 12.33 828 TYR A N 1
ATOM 763 C CA . TYR A 1 119 ? -5.333 39.393 34.110 1.00 12.48 828 TYR A CA 1
ATOM 764 C C . TYR A 1 119 ? -5.403 37.882 34.297 1.00 12.52 828 TYR A C 1
ATOM 765 O O . TYR A 1 119 ? -5.176 37.111 33.364 1.00 12.75 828 TYR A O 1
ATOM 774 N N . PHE A 1 120 ? -5.680 37.459 35.530 1.00 12.42 829 PHE A N 1
ATOM 775 C CA . PHE A 1 120 ? -5.798 36.022 35.796 1.00 12.63 829 PHE A CA 1
ATOM 776 C C . PHE A 1 120 ? -6.945 35.410 35.025 1.00 12.30 829 PHE A C 1
ATOM 777 O O . PHE A 1 120 ? -6.812 34.315 34.470 1.00 12.55 829 PHE A O 1
ATOM 785 N N . ALA A 1 121 ? -8.078 36.115 34.996 1.00 13.39 830 ALA A N 1
ATOM 786 C CA . ALA A 1 121 ? -9.279 35.657 34.313 1.00 13.21 830 ALA A CA 1
ATOM 787 C C . ALA A 1 121 ? -10.175 36.888 34.173 1.00 13.93 830 ALA A C 1
ATOM 788 O O . ALA A 1 121 ? -9.925 37.896 34.824 1.00 14.67 830 ALA A O 1
ATOM 790 N N . PRO A 1 122 ? -11.229 36.812 33.357 1.00 15.25 831 PRO A N 1
ATOM 791 C CA . PRO A 1 122 ? -12.086 38.006 33.206 1.00 16.33 831 PRO A CA 1
ATOM 792 C C . PRO A 1 122 ? -12.703 38.456 34.528 1.00 16.94 831 PRO A C 1
ATOM 793 O O . PRO A 1 122 ? -12.968 39.644 34.701 1.00 19.42 831 PRO A O 1
ATOM 797 N N . ASP A 1 123 ? -12.882 37.512 35.451 1.00 15.84 832 ASP A N 1
ATOM 798 C CA . ASP A 1 123 ? -13.486 37.782 36.751 1.00 16.19 832 ASP A CA 1
ATOM 799 C C . ASP A 1 123 ? -12.442 37.914 37.858 1.00 15.62 832 ASP A C 1
ATOM 800 O O . ASP A 1 123 ? -12.798 37.985 39.040 1.00 18.69 832 ASP A O 1
ATOM 805 N N . LEU A 1 124 ? -11.161 37.963 37.484 1.00 15.19 833 LEU A N 1
ATOM 806 C CA . LEU A 1 124 ? -10.101 38.012 38.494 1.00 15.97 833 LEU A CA 1
ATOM 807 C C . LEU A 1 124 ? -8.910 38.785 37.933 1.00 14.98 833 LEU A C 1
ATOM 808 O O . LEU A 1 124 ? -8.013 38.205 37.298 1.00 15.15 833 LEU A O 1
ATOM 813 N N . VAL A 1 125 ? -8.914 40.088 38.169 1.00 15.46 834 VAL A N 1
ATOM 814 C CA . VAL A 1 125 ? -7.909 40.977 37.640 1.00 14.78 834 VAL A CA 1
ATOM 815 C C . VAL A 1 125 ? -7.251 41.687 38.831 1.00 15.26 834 VAL A C 1
ATOM 816 O O . VAL A 1 125 ? -7.933 42.313 39.631 1.00 17.95 834 VAL A O 1
ATOM 820 N N . PHE A 1 126 ? -5.938 41.549 38.969 1.00 14.87 835 PHE A N 1
ATOM 821 C CA . PHE A 1 126 ? -5.219 42.104 40.105 1.00 15.19 835 PHE A CA 1
ATOM 822 C C . PHE A 1 126 ? -4.612 43.454 39.772 1.00 15.61 835 PHE A C 1
ATOM 823 O O . PHE A 1 126 ? -3.887 43.607 38.772 1.00 16.59 835 PHE A O 1
ATOM 831 N N . ASN A 1 127 ? -4.894 44.406 40.657 1.00 17.54 836 ASN A N 1
ATOM 832 C CA . ASN A 1 127 ? -4.117 45.626 40.788 1.00 18.24 836 ASN A CA 1
ATOM 833 C C . ASN A 1 127 ? -3.178 45.461 41.980 1.00 17.47 836 ASN A C 1
ATOM 834 O O . ASN A 1 127 ? -3.091 44.374 42.565 1.00 17.22 836 ASN A O 1
ATOM 839 N N . GLU A 1 128 ? -2.498 46.533 42.370 1.00 18.16 837 GLU A N 1
ATOM 840 C CA . GLU A 1 128 ? -1.577 46.457 43.495 1.00 19.27 837 GLU A CA 1
ATOM 841 C C . GLU A 1 128 ? -2.252 46.032 44.806 1.00 17.75 837 GLU A C 1
ATOM 842 O O . GLU A 1 128 ? -1.669 45.253 45.566 1.00 19.27 837 GLU A O 1
ATOM 848 N N . GLU A 1 129 ? -3.474 46.510 45.052 1.00 18.63 838 GLU A N 1
ATOM 849 C CA . GLU A 1 129 ? -4.190 46.107 46.261 1.00 19.38 838 GLU A CA 1
ATOM 850 C C . GLU A 1 129 ? -4.336 44.580 46.349 1.00 18.48 838 GLU A C 1
ATOM 851 O O . GLU A 1 129 ? -4.028 43.965 47.379 1.00 18.41 838 GLU A O 1
ATOM 857 N N . LYS A 1 130 ? -4.793 43.971 45.259 1.00 17.70 839 LYS A N 1
ATOM 858 C CA . LYS A 1 130 ? -4.965 42.529 45.234 1.00 16.39 839 LYS A CA 1
ATOM 859 C C . LYS A 1 130 ? -3.634 41.786 45.379 1.00 15.61 839 LYS A C 1
ATOM 860 O O . LYS A 1 130 ? -3.553 40.729 46.014 1.00 15.97 839 LYS A O 1
ATOM 866 N N . MET A 1 131 ? -2.576 42.330 44.778 1.00 15.43 840 MET A N 1
ATOM 867 C CA . MET A 1 131 ? -1.251 41.749 44.937 1.00 15.44 840 MET A CA 1
ATOM 868 C C . MET A 1 131 ? -0.857 41.701 46.417 1.00 15.81 840 MET A C 1
ATOM 869 O O . MET A 1 131 ? -0.346 40.681 46.898 1.00 17.61 840 MET A O 1
ATOM 874 N N . HIS A 1 132 ? -1.102 42.782 47.159 1.00 16.51 841 HIS A N 1
ATOM 875 C CA . HIS A 1 132 ? -0.847 42.735 48.589 1.00 16.86 841 HIS A CA 1
ATOM 876 C C . HIS A 1 132 ? -1.775 41.771 49.326 1.00 16.73 841 HIS A C 1
ATOM 877 O O . HIS A 1 132 ? -1.337 41.023 50.205 1.00 18.69 841 HIS A O 1
ATOM 884 N N . GLN A 1 133 ? -3.058 41.803 48.986 1.00 16.97 842 GLN A N 1
ATOM 885 C CA . GLN A 1 133 ? -4.050 40.980 49.691 1.00 17.35 842 GLN A CA 1
ATOM 886 C C . GLN A 1 133 ? -3.764 39.478 49.537 1.00 15.99 842 GLN A C 1
ATOM 887 O O . GLN A 1 133 ? -4.095 38.682 50.407 1.00 17.51 842 GLN A O 1
ATOM 893 N N . SER A 1 134 ? -3.135 39.110 48.422 1.00 16.25 843 SER A N 1
ATOM 894 C CA . SER A 1 134 ? -2.829 37.708 48.127 1.00 15.62 843 SER A CA 1
ATOM 895 C C . SER A 1 134 ? -1.721 37.118 48.988 1.00 15.05 843 SER A C 1
ATOM 896 O O . SER A 1 134 ? -1.498 35.916 48.949 1.00 15.91 843 SER A O 1
ATOM 899 N N . ALA A 1 135 ? -0.970 37.983 49.674 1.00 15.33 844 ALA A N 1
ATOM 900 C CA . ALA A 1 135 ? 0.235 37.620 50.438 1.00 16.46 844 ALA A CA 1
ATOM 901 C C . ALA A 1 135 ? 1.399 37.218 49.531 1.00 16.12 844 ALA A C 1
ATOM 902 O O . ALA A 1 135 ? 2.375 36.659 50.009 1.00 19.41 844 ALA A O 1
ATOM 904 N N . MET A 1 136 ? 1.277 37.512 48.237 1.00 15.07 845 MET A N 1
ATOM 905 C CA . MET A 1 136 ? 2.294 37.216 47.232 1.00 16.29 845 MET A CA 1
ATOM 906 C C . MET A 1 136 ? 2.701 38.444 46.427 1.00 14.27 845 ME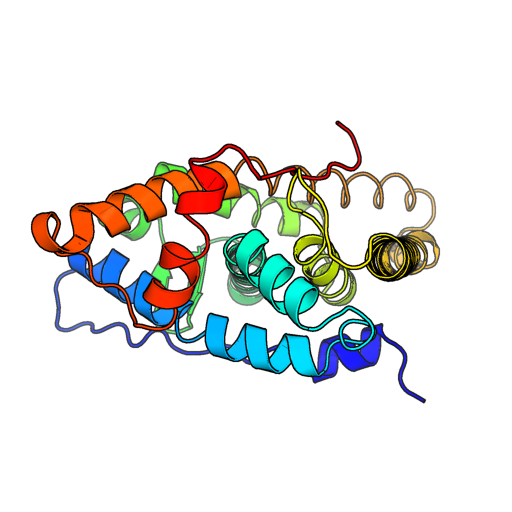T A C 1
ATOM 907 O O . MET A 1 136 ? 2.977 38.337 45.233 1.00 15.30 845 MET A O 1
ATOM 912 N N . TYR A 1 137 ? 2.785 39.591 47.079 1.00 14.61 846 TYR A N 1
ATOM 913 C CA . TYR A 1 137 ? 3.069 40.817 46.347 1.00 15.54 846 TYR A CA 1
ATOM 914 C C . TYR A 1 137 ? 4.316 40.728 45.480 1.00 14.73 846 TYR A C 1
ATOM 915 O O .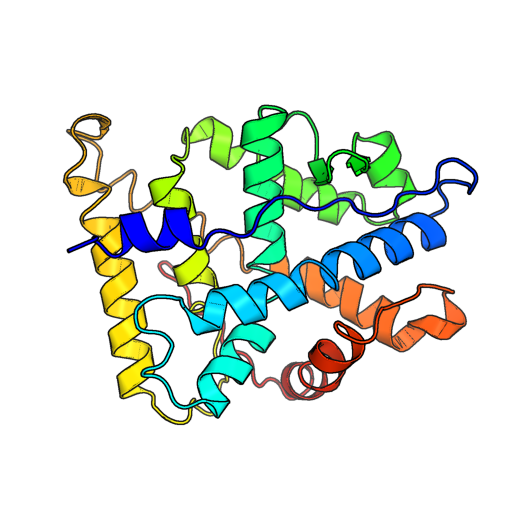 TYR A 1 137 ? 4.287 41.038 44.289 1.00 15.01 846 TYR A O 1
ATOM 924 N N . GLU A 1 138 ? 5.427 40.333 46.075 1.00 14.67 847 GLU A N 1
ATOM 925 C CA . GLU A 1 138 ? 6.698 40.344 45.327 1.00 14.99 847 GLU A CA 1
ATOM 926 C C . GLU A 1 138 ? 6.714 39.320 44.183 1.00 13.75 847 GLU A C 1
ATOM 927 O O . GLU A 1 138 ? 7.274 39.575 43.109 1.00 14.58 847 GLU A O 1
ATOM 933 N N . LEU A 1 139 ? 6.074 38.170 44.391 1.00 13.48 848 LEU A N 1
ATOM 934 C CA . LEU A 1 139 ? 5.948 37.197 43.303 1.00 12.82 848 LEU A CA 1
ATOM 935 C C . LEU A 1 139 ? 5.101 37.765 42.162 1.00 12.17 848 LEU A C 1
ATOM 936 O O . LEU A 1 139 ? 5.458 37.648 40.975 1.00 12.89 848 LEU A O 1
ATOM 941 N N . CYS A 1 140 ? 3.985 38.400 42.513 1.00 12.54 849 CYS A N 1
ATOM 942 C CA . CYS A 1 140 ? 3.156 39.038 41.500 1.00 12.81 849 CYS A CA 1
ATOM 943 C C . CYS A 1 140 ? 3.930 40.134 40.770 1.00 12.78 849 CYS A C 1
ATOM 944 O O . CYS A 1 140 ? 3.737 40.341 39.575 1.00 13.45 849 CYS A O 1
ATOM 947 N N . GLN A 1 141 ? 4.750 40.880 41.502 1.00 13.96 850 GLN A N 1
ATOM 948 C CA . GLN A 1 141 ? 5.562 41.907 40.856 1.00 14.63 850 GLN A CA 1
ATOM 949 C C . GLN A 1 141 ? 6.533 41.310 39.842 1.00 13.93 850 GLN A C 1
ATOM 950 O O . GLN A 1 141 ? 6.740 41.885 38.782 1.00 14.28 850 GLN A O 1
ATOM 956 N N . GLY A 1 142 ? 7.125 40.160 40.160 1.00 1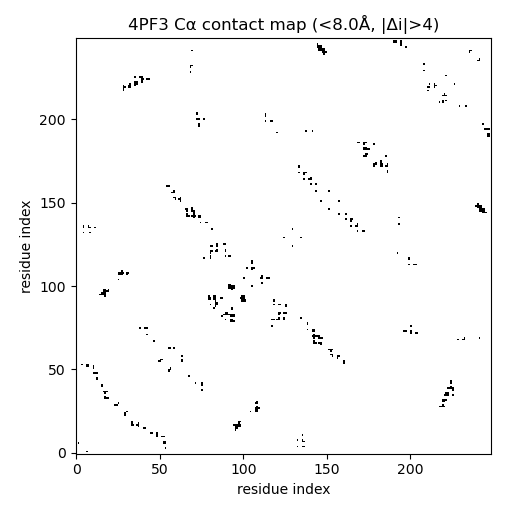3.60 851 GLY A N 1
ATOM 957 C CA . GLY A 1 142 ? 8.002 39.504 39.207 1.00 14.59 851 GLY A CA 1
ATOM 958 C C . GLY A 1 142 ? 7.237 39.064 37.963 1.00 13.48 851 GLY A C 1
ATOM 959 O O . GLY A 1 142 ? 7.717 39.201 36.845 1.00 14.57 851 GLY A O 1
ATOM 960 N N . MET A 1 143 ? 6.017 38.576 38.145 1.00 13.16 852 MET A N 1
ATOM 961 C CA . MET A 1 143 ? 5.188 38.230 37.002 1.00 13.58 852 MET A CA 1
ATOM 962 C C . MET A 1 143 ? 4.845 39.458 36.160 1.00 13.30 852 MET A C 1
ATOM 963 O O . MET A 1 143 ? 4.893 39.426 34.917 1.00 14.25 852 MET A O 1
ATOM 968 N N . HIS A 1 144 ? 4.503 40.547 36.826 1.00 13.33 853 HIS A N 1
ATOM 969 C CA . HIS A 1 144 ? 4.192 41.787 36.137 1.00 13.93 853 HIS A CA 1
ATOM 970 C C . HIS A 1 144 ? 5.392 42.265 35.296 1.00 13.90 853 HIS A C 1
ATOM 971 O O . HI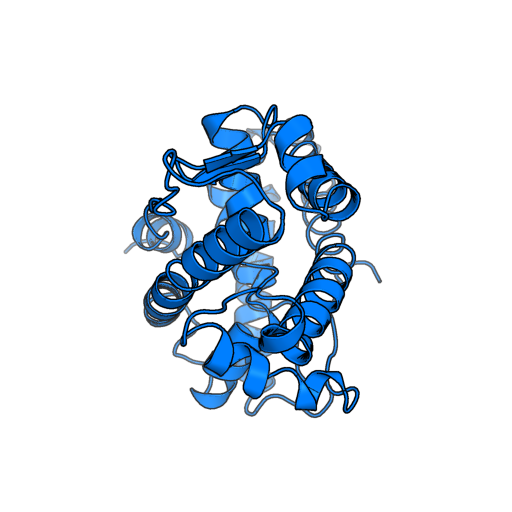S A 1 144 ? 5.224 42.766 34.203 1.00 14.07 853 HIS A O 1
ATOM 978 N N . GLN A 1 145 ? 6.601 42.088 35.796 1.00 14.64 854 GLN A N 1
ATOM 979 C CA . GLN A 1 145 ? 7.798 42.462 35.034 1.00 14.55 854 GLN A CA 1
ATOM 980 C C . GLN A 1 145 ? 7.883 41.696 33.707 1.00 14.58 854 GLN A C 1
ATOM 981 O O . GLN A 1 145 ? 8.241 42.268 32.688 1.00 15.45 854 GLN A O 1
ATOM 987 N N . ILE A 1 146 ? 7.550 40.405 33.701 1.00 14.22 855 ILE A N 1
ATOM 988 C CA . ILE A 1 146 ? 7.510 39.654 32.448 1.00 14.93 855 ILE A CA 1
ATOM 989 C C . ILE A 1 146 ? 6.476 40.271 31.506 1.00 13.44 855 ILE A C 1
ATOM 990 O O . ILE A 1 146 ? 6.745 40.458 30.330 1.00 15.17 855 ILE A O 1
ATOM 995 N N . SER A 1 147 ? 5.290 40.596 32.032 1.00 13.49 856 SER A N 1
ATOM 996 C CA A SER A 1 147 ? 4.280 41.162 31.151 0.50 12.96 856 SER A CA 1
ATOM 997 C CA B SER A 1 147 ? 4.228 41.221 31.229 0.50 15.92 856 SER A CA 1
ATOM 998 C C . SER A 1 147 ? 4.707 42.524 30.599 1.00 12.85 856 SER A C 1
ATOM 999 O O . SER A 1 147 ? 4.338 42.870 29.471 1.00 14.12 856 SER A O 1
ATOM 1004 N N . LEU A 1 148 ? 5.484 43.288 31.367 1.00 13.06 857 LEU A N 1
ATOM 1005 C CA . LEU A 1 148 ? 6.004 44.554 30.852 1.00 14.50 857 LEU A CA 1
ATOM 1006 C C . LEU A 1 148 ? 7.032 44.331 29.748 1.00 14.52 857 LEU A C 1
ATOM 1007 O O . LEU A 1 148 ? 7.148 45.137 28.826 1.00 15.26 857 LEU A O 1
ATOM 1012 N N . GLN A 1 149 ? 7.808 43.245 29.839 1.00 14.18 858 GLN A N 1
ATOM 1013 C CA . GLN A 1 149 ? 8.712 42.884 28.751 1.00 14.15 858 GLN A CA 1
ATOM 1014 C C . GLN A 1 149 ? 7.939 42.568 27.465 1.00 13.93 858 GLN A C 1
ATOM 1015 O O . GLN A 1 149 ? 8.417 42.862 26.371 1.00 14.27 858 GLN A O 1
ATOM 1021 N N . PHE A 1 150 ? 6.740 41.987 27.586 1.00 13.22 859 PHE A N 1
ATOM 1022 C CA . PHE A 1 150 ? 5.924 41.749 26.388 1.00 13.43 859 PHE A CA 1
ATOM 1023 C C . PHE A 1 150 ? 5.576 43.076 25.711 1.00 13.09 859 PHE A C 1
ATOM 1024 O O . PHE A 1 150 ? 5.564 43.156 24.481 1.00 14.17 859 PHE A O 1
ATOM 1032 N N . VAL A 1 151 ? 5.283 44.115 26.503 1.00 14.33 860 VAL A N 1
ATOM 1033 C CA . VAL A 1 151 ? 5.027 45.443 25.941 1.00 15.19 860 VAL A CA 1
ATOM 1034 C C . VAL A 1 151 ? 6.283 46.010 25.298 1.00 16.22 860 VAL A C 1
ATOM 1035 O O . VAL A 1 151 ? 6.232 46.523 24.175 1.00 16.73 860 VAL A O 1
ATOM 1039 N N . ARG A 1 152 ? 7.416 45.944 25.989 1.00 15.31 861 ARG A N 1
ATOM 1040 C CA . ARG A 1 152 ? 8.663 46.466 25.428 1.00 17.45 861 ARG A CA 1
ATOM 1041 C C . ARG A 1 152 ? 8.986 45.827 24.075 1.00 17.30 861 ARG A C 1
ATOM 1042 O O . ARG A 1 152 ? 9.412 46.507 23.133 1.00 18.40 861 ARG A O 1
ATOM 1050 N N . LEU A 1 153 ? 8.795 44.518 23.973 1.00 14.75 862 LEU A N 1
ATOM 1051 C CA . LEU A 1 153 ? 9.094 43.780 22.764 1.00 15.27 862 LEU A CA 1
ATOM 1052 C C . LEU A 1 153 ? 8.000 43.814 21.721 1.00 15.42 862 LEU A C 1
ATOM 1053 O O . LEU A 1 153 ? 8.243 43.438 20.584 1.00 16.12 862 LEU A O 1
ATOM 1058 N N . GLN A 1 154 ? 6.787 44.219 22.105 1.00 14.72 863 GLN A N 1
ATOM 1059 C CA . GLN A 1 154 ? 5.604 44.017 21.258 1.00 14.67 863 GLN A CA 1
ATOM 1060 C C . GLN A 1 154 ? 5.555 42.576 20.791 1.00 14.35 863 GLN A C 1
ATOM 1061 O O . GLN A 1 154 ? 5.516 42.281 19.598 1.00 15.16 863 GLN A O 1
ATOM 1067 N N . LEU A 1 155 ? 5.572 41.675 21.768 1.00 13.23 864 LEU A N 1
ATOM 1068 C CA . LEU A 1 155 ? 5.537 40.252 21.479 1.00 13.16 864 LEU A CA 1
ATOM 1069 C C . LEU A 1 155 ? 4.324 39.913 20.603 1.00 13.08 864 LEU A C 1
ATOM 1070 O O . LEU A 1 155 ? 3.224 40.385 20.856 1.00 14.58 864 LEU A O 1
ATOM 1075 N N . THR A 1 156 ? 4.512 39.065 19.602 1.00 12.93 865 THR A N 1
ATOM 1076 C CA . THR A 1 156 ? 3.375 38.677 18.761 1.00 13.63 865 THR A CA 1
ATOM 1077 C C . THR A 1 156 ? 2.765 37.376 19.257 1.00 12.29 865 THR A C 1
ATOM 1078 O O . THR A 1 156 ? 3.418 36.596 19.956 1.00 11.88 865 THR A O 1
ATOM 1082 N N . PHE A 1 157 ? 1.542 37.114 18.832 1.00 13.07 866 PHE A N 1
ATOM 1083 C CA . PHE A 1 157 ? 0.841 35.895 19.228 1.00 13.19 866 PHE A CA 1
ATOM 1084 C C . PHE A 1 157 ? 1.612 34.669 18.745 1.00 12.17 866 PHE A C 1
ATOM 1085 O O . PHE A 1 157 ? 1.692 33.668 19.455 1.00 11.96 866 PHE A O 1
ATOM 1093 N N . GLU A 1 158 ? 2.159 34.723 17.521 1.00 12.69 867 GLU A N 1
ATOM 1094 C CA . GLU A 1 158 ? 2.905 33.560 16.990 1.00 13.83 867 GLU A CA 1
ATOM 1095 C C . GLU A 1 158 ? 4.179 33.324 17.790 1.00 12.76 867 GLU A C 1
ATOM 1096 O O . GLU A 1 158 ? 4.552 32.176 18.054 1.00 13.86 867 GLU A O 1
ATOM 1102 N N . GLU A 1 159 ? 4.889 34.398 18.144 1.00 12.26 868 GLU A N 1
ATOM 1103 C CA . GLU A 1 159 ? 6.058 34.245 19.027 1.00 12.21 868 GLU A CA 1
ATOM 1104 C C . GLU A 1 159 ? 5.639 33.599 20.351 1.00 10.76 868 GLU A C 1
ATOM 1105 O O . GLU A 1 159 ? 6.286 32.654 20.827 1.00 11.24 868 GLU A O 1
ATOM 1111 N N . TYR A 1 160 ? 4.557 34.104 20.939 1.00 10.86 869 TYR A N 1
ATOM 1112 C CA . TYR A 1 160 ? 4.029 33.570 22.176 1.00 10.81 869 TYR A CA 1
ATOM 1113 C C . TYR A 1 160 ? 3.726 32.077 22.078 1.00 9.78 869 TYR A C 1
ATOM 1114 O O . TYR A 1 160 ? 4.121 31.313 22.957 1.00 10.08 869 TYR A O 1
ATOM 1123 N N . THR A 1 161 ? 3.020 31.656 21.032 1.00 10.70 870 THR A N 1
ATOM 1124 C CA . THR A 1 161 ? 2.625 30.242 20.992 1.00 10.79 870 THR A CA 1
ATOM 1125 C C . THR A 1 161 ? 3.847 29.337 20.846 1.00 10.50 870 THR A C 1
ATOM 1126 O O . THR A 1 161 ? 3.901 28.272 21.453 1.00 10.78 870 THR A O 1
ATOM 1130 N N . ILE A 1 162 ? 4.836 29.726 20.037 1.00 10.54 871 ILE A N 1
ATOM 1131 C CA A ILE A 1 162 ? 6.037 28.920 19.897 0.50 10.41 871 ILE A CA 1
ATOM 1132 C CA B ILE A 1 162 ? 6.035 28.901 19.907 0.50 10.57 871 ILE A CA 1
ATOM 1133 C C . ILE A 1 162 ? 6.830 28.904 21.215 1.00 9.72 871 ILE A C 1
ATOM 1134 O O . ILE A 1 162 ? 7.327 27.856 21.660 1.00 10.19 871 ILE A O 1
ATOM 1143 N N . MET A 1 163 ? 6.973 30.080 21.817 1.00 9.96 872 MET A N 1
ATOM 1144 C CA . MET A 1 163 ? 7.702 30.183 23.079 1.00 10.04 872 MET A CA 1
ATOM 1145 C C . MET A 1 163 ? 7.075 29.333 24.158 1.00 9.39 872 MET A C 1
ATOM 1146 O O . MET A 1 163 ? 7.791 28.766 24.992 1.00 9.79 872 MET A O 1
ATOM 1151 N N . LYS A 1 164 ? 5.747 29.255 24.190 1.00 9.57 873 LYS A N 1
ATOM 1152 C CA . LYS A 1 164 ? 5.088 28.433 25.196 1.00 9.61 873 LYS A CA 1
ATOM 1153 C C . LYS A 1 164 ? 5.478 26.957 25.035 1.00 9.35 873 LYS A C 1
ATOM 1154 O O . LYS A 1 164 ? 5.684 26.259 26.037 1.00 9.67 873 LYS A O 1
ATOM 1160 N N . VAL A 1 165 ? 5.582 26.481 23.795 1.00 9.41 874 VAL A N 1
ATOM 1161 C CA . VAL A 1 165 ? 6.051 25.122 23.586 1.00 10.00 874 VAL A CA 1
ATOM 1162 C C . VAL A 1 165 ? 7.481 24.980 24.086 1.00 9.18 874 VAL A C 1
ATOM 1163 O O . VAL A 1 165 ? 7.852 23.980 24.713 1.00 9.89 874 VAL A O 1
ATOM 1167 N N . LEU A 1 166 ? 8.326 25.986 23.816 1.00 9.59 875 LEU A N 1
ATOM 1168 C CA . LEU A 1 166 ? 9.682 25.910 24.329 1.00 9.81 875 LEU A CA 1
ATOM 1169 C C . LEU A 1 166 ? 9.699 25.822 25.850 1.00 9.35 875 LEU A C 1
ATOM 1170 O O . LEU A 1 166 ? 10.541 25.130 26.417 1.00 10.20 875 LEU A O 1
ATOM 1175 N N . LEU A 1 167 ? 8.778 26.492 26.550 1.00 9.12 876 LEU A N 1
ATOM 1176 C CA . LEU A 1 167 ? 8.686 26.356 28.007 1.00 9.24 876 LEU A CA 1
ATOM 1177 C C . LEU A 1 167 ? 8.298 24.943 28.428 1.00 9.01 876 LEU A C 1
ATOM 1178 O O . LEU A 1 167 ? 8.840 24.420 29.421 1.00 9.56 876 LEU A O 1
ATOM 1183 N N . LEU A 1 168 ? 7.387 24.292 27.711 1.00 9.08 877 LEU A N 1
ATOM 1184 C CA . LEU A 1 168 ? 7.038 22.893 27.968 1.00 9.10 877 LEU A CA 1
ATOM 1185 C C . LEU A 1 168 ? 8.290 22.016 27.912 1.00 9.27 877 LEU A C 1
ATOM 1186 O O . LEU A 1 168 ? 8.360 20.988 28.585 1.00 10.45 877 LEU A O 1
ATOM 1191 N N . LEU A 1 169 ? 9.259 22.414 27.080 1.00 9.47 878 LEU A N 1
ATOM 1192 C CA . LEU A 1 169 ? 10.473 21.652 26.833 1.00 9.96 878 LEU A CA 1
ATOM 1193 C C . LEU A 1 169 ? 11.703 22.271 27.528 1.00 10.43 878 LEU A C 1
ATOM 1194 O O . LEU A 1 169 ? 12.829 21.994 27.128 1.00 12.05 878 LEU A O 1
ATOM 1199 N N . SER A 1 170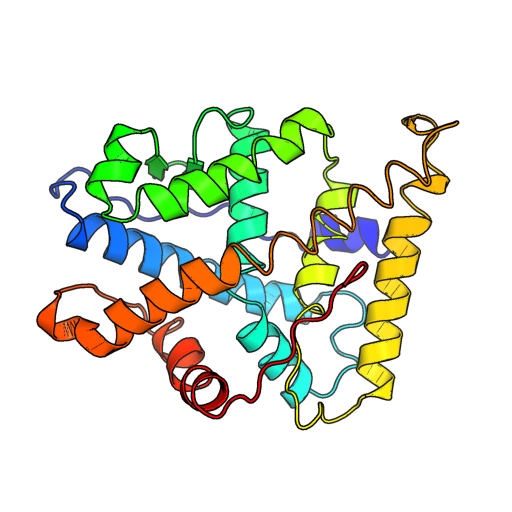 ? 11.506 23.070 28.584 1.00 10.02 879 SER A N 1
ATOM 1200 C CA A SER A 1 170 ? 12.562 23.884 29.206 0.50 9.47 879 SER A CA 1
ATOM 1201 C CA B SER A 1 170 ? 12.653 23.789 29.131 0.50 11.85 879 SER A CA 1
ATOM 1202 C C . SER A 1 170 ? 13.184 23.295 30.458 1.00 10.24 879 SER A C 1
ATOM 1203 O O . SER A 1 170 ? 14.194 23.820 30.928 1.00 11.07 879 SER A O 1
ATOM 1208 N N . THR A 1 171 ? 12.532 22.300 31.055 1.00 9.82 880 THR A N 1
ATOM 1209 C CA . THR A 1 171 ? 12.976 21.751 32.332 1.00 10.81 880 THR A CA 1
ATOM 1210 C C . THR A 1 171 ? 12.863 20.246 32.268 1.00 10.64 880 THR A C 1
ATOM 1211 O O . THR A 1 171 ? 11.783 19.701 31.972 1.00 11.92 880 THR A O 1
ATOM 1215 N N . ILE A 1 172 ? 13.964 19.546 32.569 1.00 11.14 881 ILE A N 1
ATOM 1216 C CA . ILE A 1 172 ? 13.970 18.107 32.406 1.00 11.21 881 ILE A CA 1
ATOM 1217 C C . ILE A 1 172 ? 14.472 17.440 33.677 1.00 10.68 881 ILE A C 1
ATOM 1218 O O . ILE A 1 172 ? 15.137 18.050 34.504 1.00 10.82 881 ILE A O 1
ATOM 1223 N N . PRO A 1 173 ? 14.177 16.144 33.861 1.00 10.89 882 PRO A N 1
ATOM 1224 C CA . PRO A 1 173 ? 14.824 15.405 34.944 1.00 11.57 882 PRO A CA 1
ATOM 1225 C C . PRO A 1 173 ? 16.319 15.344 34.741 1.00 11.40 882 PRO A C 1
ATOM 1226 O O . PRO A 1 173 ? 16.798 15.240 33.622 1.00 15.72 882 PRO A O 1
ATOM 1230 N N . LYS A 1 174 ? 17.066 15.418 35.834 1.00 11.58 883 LYS A N 1
ATOM 1231 C CA . LYS A 1 174 ? 18.505 15.295 35.776 1.00 12.69 883 LYS A CA 1
ATOM 1232 C C . LYS A 1 174 ? 18.947 13.867 35.514 1.00 11.24 883 LYS A C 1
ATOM 1233 O O . LYS A 1 174 ? 20.056 13.659 35.015 1.00 12.65 883 LYS A O 1
ATOM 1239 N N . ASP A 1 175 ? 18.089 12.888 35.817 1.00 10.97 884 ASP A N 1
ATOM 1240 C CA . ASP A 1 175 ? 18.455 11.491 35.625 1.00 11.67 884 ASP A CA 1
ATOM 1241 C C . ASP A 1 175 ? 17.877 10.859 34.367 1.00 11.44 884 ASP A C 1
ATOM 1242 O O . ASP A 1 175 ? 17.960 9.659 34.185 1.00 14.39 884 ASP A O 1
ATOM 1247 N N . GLY A 1 176 ? 17.326 11.686 33.467 1.00 11.84 885 GLY A N 1
ATOM 1248 C CA . GLY A 1 176 ? 17.046 11.255 32.101 1.00 13.00 885 GLY A CA 1
ATOM 1249 C C . GLY A 1 176 ? 15.581 11.093 31.754 1.00 11.46 885 GLY A C 1
ATOM 1250 O O . GLY A 1 176 ? 14.805 10.506 32.490 1.00 14.47 885 GLY A O 1
ATOM 1251 N N . LEU A 1 177 ? 15.210 11.571 30.580 1.00 11.91 886 LEU A N 1
ATOM 1252 C CA . LEU A 1 177 ? 13.961 11.191 29.953 1.00 12.06 886 LEU A CA 1
ATOM 1253 C C . LEU A 1 177 ? 14.098 9.773 29.392 1.00 11.79 886 LEU A C 1
ATOM 1254 O O . LEU A 1 177 ? 15.204 9.261 29.164 1.00 13.51 886 LEU A O 1
ATOM 1259 N N . LYS A 1 178 ? 12.949 9.150 29.123 1.00 12.06 887 LYS A N 1
ATOM 1260 C CA . LYS A 1 178 ? 12.964 7.862 28.473 1.00 13.34 887 LYS A CA 1
ATOM 1261 C C . LYS A 1 178 ? 13.590 7.920 27.085 1.00 12.75 887 LYS A C 1
ATOM 1262 O O . LYS A 1 178 ? 14.332 7.018 26.705 1.00 15.46 887 LYS A O 1
ATOM 1268 N N . SER A 1 179 ? 13.292 8.980 26.334 1.00 11.87 888 SER A N 1
ATOM 1269 C CA . SER A 1 179 ? 13.895 9.176 25.021 1.00 11.95 888 SER A CA 1
ATOM 1270 C C . SER A 1 179 ? 14.559 10.545 24.891 1.00 11.58 888 SER A C 1
ATOM 1271 O O . SER A 1 179 ? 13.926 11.562 24.565 1.00 11.76 888 SER A O 1
ATOM 1274 N N . GLN A 1 180 ? 15.873 10.579 25.114 1.00 11.68 889 GLN A N 1
ATOM 1275 C CA . GLN A 1 180 ? 16.636 11.790 24.874 1.00 12.35 889 GLN A CA 1
ATOM 1276 C C . GLN A 1 180 ? 16.486 12.211 23.413 1.00 11.63 889 GLN A C 1
ATOM 1277 O O . GLN A 1 180 ? 16.319 13.396 23.116 1.00 12.49 889 GLN A O 1
ATOM 1283 N N . ALA A 1 181 ? 16.595 11.244 22.504 1.00 12.02 890 ALA A N 1
ATOM 1284 C CA . ALA A 1 181 ? 16.539 11.555 21.081 1.00 12.90 890 ALA A CA 1
ATOM 1285 C C . ALA A 1 181 ? 15.227 12.229 20.701 1.00 11.81 890 ALA A C 1
ATOM 1286 O O . ALA A 1 181 ? 15.225 13.231 19.947 1.00 12.74 890 ALA A O 1
ATOM 1288 N N . ALA A 1 182 ? 14.096 11.683 21.143 1.00 12.05 891 ALA A N 1
ATOM 1289 C CA . ALA A 1 182 ? 12.813 12.266 20.724 1.00 12.32 891 ALA A CA 1
ATOM 1290 C C . ALA A 1 182 ? 12.664 13.664 21.294 1.00 11.16 891 ALA A C 1
ATOM 1291 O O . ALA A 1 182 ? 12.153 14.561 20.623 1.00 11.95 891 ALA A O 1
ATOM 1293 N N . PHE A 1 183 ? 13.087 13.857 22.544 1.00 11.20 892 PHE A N 1
ATOM 1294 C CA . PHE A 1 183 ? 13.002 15.169 23.164 1.00 11.04 892 PHE A CA 1
ATOM 1295 C C . PHE A 1 183 ? 13.855 16.197 22.427 1.00 11.05 892 PHE A C 1
ATOM 1296 O O . PHE A 1 183 ? 13.392 17.300 22.141 1.00 11.25 892 PHE A O 1
ATOM 1304 N N . GLU A 1 184 ? 15.116 15.855 22.151 1.00 11.41 893 GLU A N 1
ATOM 1305 C CA . GLU A 1 184 ? 16.003 16.784 21.482 1.00 12.73 893 GLU A CA 1
ATOM 1306 C C . GLU A 1 184 ? 15.479 17.139 20.098 1.00 12.12 893 GLU A C 1
ATOM 1307 O O . GLU A 1 184 ? 15.633 18.278 19.672 1.00 13.20 893 GLU A O 1
ATOM 1313 N N . GLU A 1 185 ? 14.909 16.163 19.384 1.00 12.36 894 GLU A N 1
ATOM 1314 C CA . GLU A 1 185 ? 14.355 16.456 18.075 1.00 13.39 894 GLU A CA 1
ATOM 1315 C C . GLU A 1 185 ? 13.239 17.489 18.173 1.00 11.66 894 GLU A C 1
ATOM 1316 O O . GLU A 1 185 ? 13.199 18.452 17.419 1.00 12.62 894 GLU A O 1
ATOM 1322 N N . MET A 1 186 ? 12.298 17.275 19.096 1.00 11.53 895 MET A N 1
ATOM 1323 C CA . MET A 1 186 ? 11.168 18.195 19.218 1.00 11.35 895 MET A CA 1
ATOM 1324 C C . MET A 1 186 ? 11.650 19.575 19.648 1.00 11.09 895 MET A C 1
ATOM 1325 O O . MET A 1 186 ? 11.203 20.585 19.095 1.00 11.19 895 MET A O 1
ATOM 1330 N N . ARG A 1 187 ? 12.539 19.625 20.644 1.00 10.55 896 ARG A N 1
ATOM 1331 C CA . ARG A 1 187 ? 13.018 20.923 21.107 1.00 11.02 896 ARG A CA 1
ATOM 1332 C C . ARG A 1 187 ? 13.756 21.671 19.997 1.00 10.87 896 ARG A C 1
ATOM 1333 O O . ARG A 1 187 ? 13.535 22.868 19.781 1.00 11.70 896 ARG A O 1
ATOM 1341 N N . THR A 1 188 ? 14.629 20.955 19.279 1.00 11.86 897 THR A N 1
ATOM 1342 C CA . THR A 1 188 ? 15.334 21.555 18.147 1.00 13.19 897 THR A CA 1
ATOM 1343 C C . THR A 1 188 ? 14.347 22.081 17.106 1.00 11.84 897 THR A C 1
ATOM 1344 O O . THR A 1 188 ? 14.509 23.186 16.603 1.00 12.87 897 THR A O 1
ATOM 1348 N N . ASN A 1 189 ? 13.316 21.297 16.805 1.00 12.08 898 ASN A N 1
ATOM 1349 C CA . ASN A 1 189 ? 12.318 21.738 15.835 1.00 12.90 898 ASN A CA 1
ATOM 1350 C C . ASN A 1 189 ? 11.643 23.035 16.251 1.00 12.02 898 ASN A C 1
ATOM 1351 O O . ASN A 1 189 ? 11.457 23.918 15.424 1.00 12.96 898 ASN A O 1
ATOM 1356 N N . TYR A 1 190 ? 11.257 23.164 17.524 1.00 11.26 899 TYR A N 1
ATOM 1357 C CA . TYR A 1 190 ? 10.590 24.376 17.967 1.00 11.26 899 TYR A CA 1
ATOM 1358 C C . TYR A 1 190 ? 11.551 25.559 18.065 1.00 11.10 899 TYR A C 1
ATOM 1359 O O . TYR A 1 190 ? 11.133 26.685 17.819 1.00 11.69 899 TYR A O 1
ATOM 1368 N N . ILE A 1 191 ? 12.811 25.316 18.422 1.00 10.80 900 ILE A N 1
ATOM 1369 C CA . ILE A 1 191 ? 13.789 26.404 18.368 1.00 11.82 900 ILE A CA 1
ATOM 1370 C C . ILE A 1 191 ? 13.898 26.924 16.919 1.00 11.79 900 ILE A C 1
ATOM 1371 O O . ILE A 1 191 ? 13.912 28.138 16.677 1.00 12.81 900 ILE A O 1
ATOM 1376 N N . LYS A 1 192 ? 13.975 25.989 15.975 1.00 12.73 901 LYS A N 1
ATOM 1377 C CA . LYS A 1 192 ? 14.048 26.358 14.564 1.00 14.45 901 LYS A CA 1
ATOM 1378 C C . LYS A 1 192 ? 12.777 27.093 14.130 1.00 13.96 901 LYS A C 1
ATOM 1379 O O . LYS A 1 192 ? 12.870 28.035 13.346 1.00 15.18 901 LYS A O 1
ATOM 1385 N N . GLU A 1 193 ? 11.599 26.695 14.617 1.00 13.92 902 GLU A N 1
ATOM 1386 C CA . GLU A 1 193 ? 10.364 27.419 14.287 1.00 14.29 902 GLU A CA 1
ATOM 1387 C C . GLU A 1 193 ? 10.456 28.866 14.753 1.00 12.55 902 GLU A C 1
ATOM 1388 O O . GLU A 1 193 ? 10.085 29.768 14.017 1.00 14.08 902 GLU A O 1
ATOM 1394 N N . LEU A 1 194 ? 10.945 29.081 15.973 1.00 12.62 903 LEU A N 1
ATOM 1395 C CA . LEU A 1 194 ? 11.047 30.447 16.471 1.00 12.77 903 LEU A CA 1
ATOM 1396 C C . LEU A 1 194 ? 12.061 31.233 15.653 1.00 12.25 903 LEU A C 1
ATOM 1397 O O . LEU A 1 194 ? 11.820 32.369 15.281 1.00 12.89 903 LEU A O 1
ATOM 1402 N N . ARG A 1 195 ? 13.213 30.620 15.400 1.00 12.61 904 ARG A N 1
ATOM 1403 C CA . ARG A 1 195 ? 14.268 31.310 14.657 1.00 14.85 904 ARG A CA 1
ATOM 1404 C C . ARG A 1 195 ? 13.803 31.694 13.277 1.00 14.45 904 ARG A C 1
ATOM 1405 O O . ARG A 1 195 ? 14.022 32.814 12.819 1.00 16.57 904 ARG A O 1
ATOM 1413 N N . LYS A 1 196 ? 13.127 30.773 12.612 1.00 15.77 905 LYS A N 1
ATOM 1414 C CA . LYS A 1 196 ? 12.670 31.032 11.258 1.00 19.15 905 LYS A CA 1
ATOM 1415 C C . LYS A 1 196 ? 11.626 32.132 11.263 1.00 18.70 905 LYS A C 1
ATOM 1416 O O . LYS A 1 196 ? 11.692 33.050 10.461 1.00 21.97 905 LYS A O 1
ATOM 1422 N N . MET A 1 197 ? 10.676 32.057 12.188 1.00 17.69 906 MET A N 1
ATOM 1423 C CA A MET A 1 197 ? 9.619 33.065 12.277 0.50 20.02 906 MET A CA 1
ATOM 1424 C CA B MET A 1 197 ? 9.623 33.046 12.401 0.50 20.07 906 MET A CA 1
ATOM 1425 C C . MET A 1 197 ? 10.207 34.463 12.503 1.00 17.01 906 MET A C 1
ATOM 1426 O O . MET A 1 197 ? 9.859 35.404 11.801 1.00 20.90 906 MET A O 1
ATOM 1435 N N . VAL A 1 198 ? 11.114 34.595 13.440 1.00 13.99 907 VAL A N 1
ATOM 1436 C CA . VAL A 1 198 ? 11.654 35.879 13.792 1.00 13.53 907 VAL A CA 1
ATOM 1437 C C . VAL A 1 198 ? 12.563 36.439 12.683 1.00 13.13 907 VAL A C 1
ATOM 1438 O O . VAL A 1 198 ? 12.439 37.601 12.308 1.00 14.02 907 VAL A O 1
ATOM 1442 N N . THR A 1 199 ? 13.450 35.604 12.149 1.00 13.58 908 THR A N 1
ATOM 1443 C CA . THR A 1 199 ? 14.431 36.071 11.184 1.00 14.84 908 THR A CA 1
ATOM 1444 C C . THR A 1 199 ? 13.866 36.265 9.783 1.00 15.08 908 THR A C 1
ATOM 1445 O O . THR A 1 199 ? 14.463 36.975 8.985 1.00 16.59 908 THR A O 1
ATOM 1449 N N . LYS A 1 200 ? 12.702 35.686 9.478 1.00 15.28 909 LYS A N 1
ATOM 1450 C CA . LYS A 1 200 ? 12.079 35.887 8.173 1.00 16.40 909 LYS A CA 1
ATOM 1451 C C . LYS A 1 200 ? 11.001 36.967 8.191 1.00 17.53 909 LYS A C 1
ATOM 1452 O O . LYS A 1 200 ? 10.500 37.346 7.148 1.00 22.52 909 LYS A O 1
ATOM 1458 N N . CYS A 1 201 ? 10.657 37.488 9.364 1.00 16.11 910 CYS A N 1
ATOM 1459 C CA . CYS A 1 201 ? 9.608 38.491 9.441 1.00 17.02 910 CYS A CA 1
ATOM 1460 C C . CYS A 1 201 ? 10.103 39.846 8.980 1.00 15.97 910 CYS A C 1
ATOM 1461 O O . CYS A 1 201 ? 11.034 40.383 9.557 1.00 16.96 910 CYS A O 1
ATOM 1464 N N . PRO A 1 202 ? 9.454 40.423 7.954 1.00 17.34 911 PRO A N 1
ATOM 1465 C CA . PRO A 1 202 ? 9.916 41.734 7.486 1.00 20.20 911 PRO A CA 1
ATOM 1466 C C . PRO A 1 202 ? 9.862 42.839 8.533 1.00 18.68 911 PRO A C 1
ATOM 1467 O O . PRO A 1 202 ? 10.578 43.823 8.379 1.00 21.18 911 PRO A O 1
ATOM 1471 N N . ASN A 1 203 ? 9.021 42.701 9.572 1.00 19.54 912 ASN A N 1
ATOM 1472 C CA . ASN A 1 203 ? 9.009 43.715 10.619 1.00 22.23 912 ASN A CA 1
ATOM 1473 C C . ASN A 1 203 ? 10.292 43.762 11.444 1.00 17.29 912 ASN A C 1
ATOM 1474 O O . ASN A 1 203 ? 10.569 44.748 12.114 1.00 22.18 912 ASN A O 1
ATOM 1479 N N . ASN A 1 204 ? 11.098 42.706 11.355 1.00 15.31 913 ASN A N 1
ATOM 1480 C CA . ASN A 1 204 ? 12.299 42.604 12.159 1.00 14.57 913 ASN A CA 1
ATOM 1481 C C . ASN A 1 204 ? 13.571 42.836 11.365 1.00 14.15 913 ASN A C 1
ATOM 1482 O O . ASN A 1 204 ? 14.663 42.663 11.897 1.00 14.43 913 ASN A O 1
ATOM 1487 N N . SER A 1 205 ? 13.440 43.218 10.102 1.00 14.64 914 SER A N 1
ATOM 1488 C CA . SER A 1 205 ? 14.609 43.324 9.236 1.00 14.82 914 SER A CA 1
ATOM 1489 C C . SER A 1 205 ? 15.692 44.214 9.826 1.00 14.09 914 SER A C 1
ATOM 1490 O O . SER A 1 205 ? 15.425 45.305 10.321 1.00 15.10 914 SER A O 1
ATOM 1493 N N . GLY A 1 206 ? 16.931 43.739 9.744 1.00 13.85 915 GLY A N 1
ATOM 1494 C CA . GLY A 1 206 ? 18.092 44.435 10.261 1.00 14.60 915 GLY A CA 1
ATOM 1495 C C . GLY A 1 206 ? 18.380 44.166 11.738 1.00 14.32 915 GLY A C 1
ATOM 1496 O O . GLY A 1 206 ? 19.453 44.490 12.205 1.00 16.77 915 GLY A O 1
ATOM 1497 N N . GLN A 1 207 ? 17.418 43.566 12.452 1.00 13.61 916 GLN A N 1
ATOM 1498 C CA . GLN A 1 207 ? 17.521 43.392 13.897 1.00 15.94 916 GLN A CA 1
ATOM 1499 C C . GLN A 1 207 ? 17.022 42.021 14.341 1.00 13.33 916 GLN A C 1
ATOM 1500 O O . GLN A 1 207 ? 16.784 41.820 15.548 1.00 14.67 916 GLN A O 1
ATOM 1506 N N . SER A 1 208 ? 16.804 41.100 13.411 1.00 12.40 917 SER A N 1
ATOM 1507 C CA . SER A 1 208 ? 16.070 39.886 13.785 1.00 12.36 917 SER A CA 1
ATOM 1508 C C . SER A 1 208 ? 16.831 38.950 14.719 1.00 11.35 917 SER A C 1
ATOM 1509 O O . SER A 1 208 ? 16.233 38.374 15.621 1.00 12.38 917 SER A O 1
ATOM 1512 N N . TRP A 1 209 ? 18.135 38.797 14.544 1.00 11.36 918 TRP A N 1
ATOM 1513 C CA . TRP A 1 209 ? 18.888 37.960 15.480 1.00 11.65 918 TRP A CA 1
ATOM 1514 C C . TRP A 1 209 ? 18.925 38.606 16.859 1.00 11.78 918 TRP A C 1
ATOM 1515 O O . TRP A 1 209 ? 18.855 37.896 17.870 1.00 12.89 918 TRP A O 1
ATOM 1526 N N . GLN A 1 210 ? 19.044 39.929 16.928 1.00 12.58 919 GLN A N 1
ATOM 1527 C CA A GLN A 1 210 ? 18.982 40.608 18.222 0.50 13.64 919 GLN A CA 1
ATOM 1528 C CA B GLN A 1 210 ? 18.982 40.616 18.210 0.50 13.77 919 GLN A CA 1
ATOM 1529 C C . GLN A 1 210 ? 17.634 40.326 18.894 1.00 13.01 919 GLN A C 1
ATOM 1530 O O . GLN A 1 210 ? 17.567 40.063 20.092 1.00 13.93 919 GLN A O 1
ATOM 1541 N N . ARG A 1 211 ? 16.552 40.361 18.125 1.00 12.67 920 ARG A N 1
ATOM 1542 C CA . ARG A 1 211 ? 15.245 40.055 18.698 1.00 12.62 920 ARG A CA 1
ATOM 1543 C C . ARG A 1 211 ? 15.203 38.615 19.165 1.00 12.00 920 ARG A C 1
ATOM 1544 O O . ARG A 1 211 ? 14.707 38.341 20.259 1.00 12.50 920 ARG A O 1
ATOM 1552 N N . PHE A 1 212 ? 15.688 37.696 18.345 1.00 11.85 921 PHE A N 1
ATOM 1553 C CA . PHE A 1 212 ? 15.708 36.302 18.735 1.00 12.34 921 PHE A CA 1
ATOM 1554 C C . PHE A 1 212 ? 16.430 36.075 20.061 1.00 12.53 921 PHE A C 1
ATOM 1555 O O . PHE A 1 212 ? 15.934 35.359 20.945 1.00 13.47 921 PHE A O 1
ATOM 1563 N N . TYR A 1 213 ? 17.571 36.725 20.216 1.00 12.66 922 TYR A N 1
ATOM 1564 C CA A TYR A 1 213 ? 18.251 36.612 21.477 0.75 13.95 922 TYR A CA 1
ATOM 1565 C CA B TYR A 1 213 ? 18.349 36.734 21.478 0.25 12.97 922 TYR A CA 1
ATOM 1566 C C . TYR A 1 213 ? 17.525 37.256 22.658 1.00 12.50 922 TYR A C 1
ATOM 1567 O O . TYR A 1 213 ? 17.556 36.728 23.762 1.00 14.21 922 TYR A O 1
ATOM 1584 N N . GLN A 1 214 ? 16.812 38.356 22.434 1.00 12.47 923 GLN A N 1
ATOM 1585 C CA A GLN A 1 214 ? 15.977 38.890 23.507 0.50 12.71 923 GLN A CA 1
ATOM 1586 C CA B GLN A 1 214 ? 15.952 38.924 23.484 0.50 13.05 923 GLN A CA 1
ATOM 1587 C C . GLN A 1 214 ? 14.854 37.919 23.902 1.00 11.85 923 GLN A C 1
ATOM 1588 O O . GLN A 1 214 ? 14.544 37.782 25.084 1.00 12.66 923 GLN A O 1
ATOM 1599 N N . LEU A 1 215 ? 14.245 37.244 22.919 1.00 12.10 924 LEU A N 1
ATOM 1600 C CA . LEU A 1 215 ? 13.209 36.277 23.233 1.00 11.17 924 LEU A CA 1
ATOM 1601 C C . LEU A 1 215 ? 13.749 35.091 24.013 1.00 11.34 924 LEU A C 1
ATOM 1602 O O . LEU A 1 215 ? 13.116 34.639 24.975 1.00 12.15 924 LEU A O 1
ATOM 1607 N N . THR A 1 216 ? 14.910 34.574 23.626 1.00 11.98 925 THR A N 1
ATOM 1608 C CA . THR A 1 216 ? 15.490 33.471 24.361 1.00 11.90 925 THR A CA 1
ATOM 1609 C C . THR A 1 216 ? 16.000 33.881 25.746 1.00 11.43 925 THR A C 1
ATOM 1610 O O . THR A 1 216 ? 15.917 33.102 26.689 1.00 11.87 925 THR A O 1
ATOM 1614 N N . LYS A 1 217 ? 16.483 35.109 25.897 1.00 11.89 926 LYS A N 1
ATOM 1615 C CA . LYS A 1 217 ? 16.802 35.623 27.227 1.00 12.60 926 LYS A CA 1
ATOM 1616 C C . LYS A 1 217 ? 15.543 35.722 28.091 1.00 11.45 926 LYS A C 1
ATOM 1617 O O . LYS A 1 217 ? 15.578 35.427 29.282 1.00 12.42 926 LYS A O 1
ATOM 1623 N N . LEU A 1 218 ? 14.432 36.140 27.501 1.00 11.52 927 LEU A N 1
ATOM 1624 C CA A LEU A 1 218 ? 13.165 36.202 28.211 0.50 12.31 927 LEU A CA 1
ATOM 1625 C CA B LEU A 1 218 ? 13.180 36.204 28.239 0.50 12.07 927 LEU A CA 1
ATOM 1626 C C . LEU A 1 218 ? 12.742 34.800 28.676 1.00 11.50 927 LEU A C 1
ATOM 1627 O O . LEU A 1 218 ? 12.323 34.609 29.824 1.00 12.60 927 LEU A O 1
ATOM 1636 N N . LEU A 1 219 ? 12.880 33.804 27.797 1.00 11.22 928 LEU A N 1
ATOM 1637 C CA . LEU A 1 219 ? 12.600 32.414 28.201 1.00 11.62 928 LEU A CA 1
ATOM 1638 C C . LEU A 1 219 ? 13.477 32.016 29.392 1.00 10.92 928 LEU A C 1
ATOM 1639 O O . LEU A 1 219 ? 12.977 31.465 30.372 1.00 11.75 928 LEU A O 1
ATOM 1644 N N . ASP A 1 220 ? 14.774 32.314 29.331 1.00 11.07 929 ASP A N 1
ATOM 1645 C CA . ASP A 1 220 ? 15.644 31.996 30.451 1.00 11.52 929 ASP A CA 1
ATOM 1646 C C . ASP A 1 220 ? 15.152 32.638 31.733 1.00 11.91 929 ASP A C 1
ATOM 1647 O O . ASP A 1 220 ? 15.234 32.021 32.801 1.00 12.83 929 ASP A O 1
ATOM 1652 N N . SER A 1 221 ? 14.702 33.886 31.649 1.00 12.04 930 SER A N 1
ATOM 1653 C CA A SER A 1 221 ? 14.264 34.581 32.848 0.50 12.59 930 SER A CA 1
ATOM 1654 C CA B SER A 1 221 ? 14.210 34.626 32.808 0.50 13.22 930 SER A CA 1
ATOM 1655 C C . SER A 1 221 ? 13.031 33.963 33.487 1.00 12.53 930 SER A C 1
ATOM 1656 O O . SER A 1 221 ? 12.792 34.166 34.684 1.00 13.45 930 SER A O 1
ATOM 1661 N N . MET A 1 222 ? 12.270 33.172 32.733 1.00 11.58 931 MET A N 1
ATOM 1662 C CA . MET A 1 222 ? 11.131 32.477 33.326 1.00 11.82 931 MET A CA 1
ATOM 1663 C C . MET A 1 222 ? 11.583 31.502 34.403 1.00 11.41 931 MET A C 1
ATOM 1664 O O . MET A 1 222 ? 10.868 31.302 35.367 1.00 12.54 931 MET A O 1
ATOM 1669 N N . HIS A 1 223 ? 12.758 30.875 34.253 1.00 12.10 932 HIS A N 1
ATOM 1670 C CA . HIS A 1 223 ? 13.186 29.918 35.268 1.00 11.74 932 HIS A CA 1
ATOM 1671 C C . HIS A 1 223 ? 13.314 30.561 36.641 1.00 11.56 932 HIS A C 1
ATOM 1672 O O . HIS A 1 223 ? 12.937 29.952 37.643 1.00 11.91 932 HIS A O 1
ATOM 1679 N N . ASP A 1 224 ? 13.862 31.771 36.707 1.00 14.23 933 ASP A N 1
ATOM 1680 C CA A ASP A 1 224 ? 14.063 32.510 37.948 0.50 16.70 933 ASP A CA 1
ATOM 1681 C CA B ASP A 1 224 ? 14.043 32.331 38.026 0.50 17.21 933 ASP A CA 1
ATOM 1682 C C . ASP A 1 224 ? 12.712 32.698 38.671 1.00 14.26 933 ASP A C 1
ATOM 1683 O O . ASP A 1 224 ? 12.522 32.426 39.871 1.00 15.11 933 ASP A O 1
ATOM 1692 N N . LEU A 1 225 ? 11.767 33.246 37.914 1.00 13.51 934 LEU A N 1
ATOM 1693 C CA . LEU A 1 225 ? 10.455 33.555 38.438 1.00 12.44 934 LEU A CA 1
ATOM 1694 C C . LEU A 1 225 ? 9.719 32.291 38.842 1.00 10.13 934 LEU A C 1
ATOM 1695 O O . LEU A 1 225 ? 9.142 32.218 39.927 1.00 10.66 934 LEU A O 1
ATOM 1700 N N . VAL A 1 226 ? 9.733 31.306 37.958 1.00 10.28 935 VAL A N 1
ATOM 1701 C CA . VAL A 1 226 ? 8.981 30.087 38.193 1.00 9.68 935 VAL A CA 1
ATOM 1702 C C . VAL A 1 226 ? 9.524 29.312 39.390 1.00 9.60 935 VAL A C 1
ATOM 1703 O O . VAL A 1 226 ? 8.754 28.767 40.173 1.00 10.19 935 VAL A O 1
ATOM 1707 N N . SER A 1 227 ? 10.850 29.282 39.562 1.00 10.01 936 SER A N 1
ATOM 1708 C CA . SER A 1 227 ? 11.403 28.648 40.752 1.00 11.13 936 SER A CA 1
ATOM 1709 C C . SER A 1 227 ? 10.833 29.291 42.015 1.00 10.33 936 SER A C 1
ATOM 1710 O O . SER A 1 227 ? 10.462 28.584 42.962 1.00 11.00 936 SER A O 1
ATOM 1713 N N . ASP A 1 228 ? 10.787 30.625 42.041 1.00 10.52 937 ASP A N 1
ATOM 1714 C CA . ASP A 1 228 ? 10.265 31.340 43.195 1.00 10.85 937 ASP A CA 1
ATOM 1715 C C . ASP A 1 228 ? 8.775 31.051 43.402 1.00 9.82 937 ASP A C 1
ATOM 1716 O O . ASP A 1 228 ? 8.320 30.844 44.549 1.00 10.64 937 ASP A O 1
ATOM 1721 N N . LEU A 1 229 ? 7.995 31.053 42.327 1.00 9.82 938 LEU A N 1
ATOM 1722 C CA . LEU A 1 229 ? 6.564 30.734 42.439 1.00 9.46 938 LEU A CA 1
ATOM 1723 C C . LEU A 1 229 ? 6.367 29.334 42.996 1.00 9.52 938 LEU A C 1
ATOM 1724 O O . LEU A 1 229 ? 5.543 29.131 43.885 1.00 9.97 938 LEU A O 1
ATOM 1729 N N . LEU A 1 230 ? 7.096 28.363 42.445 1.00 9.58 939 LEU A N 1
ATOM 1730 C CA . LEU A 1 230 ? 6.982 26.990 42.898 1.00 9.61 939 LEU A CA 1
ATOM 1731 C C . LEU A 1 230 ? 7.372 26.847 44.353 1.00 9.73 939 LEU A C 1
ATOM 1732 O O . LEU A 1 230 ? 6.713 26.112 45.093 1.00 10.54 939 LEU A O 1
ATOM 1737 N N . GLU A 1 231 ? 8.428 27.531 44.808 1.00 9.88 940 GLU A N 1
ATOM 1738 C CA . GLU A 1 231 ? 8.787 27.379 46.209 1.00 10.43 940 GLU A CA 1
ATOM 1739 C C . GLU A 1 231 ? 7.647 27.805 47.126 1.00 10.35 940 GLU A C 1
ATOM 1740 O O . GLU A 1 231 ? 7.364 27.165 48.143 1.00 10.96 940 GLU A O 1
ATOM 1746 N N . PHE A 1 232 ? 6.989 28.905 46.802 1.00 10.22 941 PHE A N 1
ATOM 1747 C CA . PHE A 1 232 ? 5.908 29.344 47.665 1.00 11.30 941 PHE A CA 1
ATOM 1748 C C . PHE A 1 232 ? 4.703 28.400 47.557 1.00 10.52 941 PHE A C 1
ATOM 1749 O O . PHE A 1 232 ? 4.053 28.092 48.569 1.00 11.96 941 PHE A O 1
ATOM 1757 N N . CYS A 1 233 ? 4.425 27.906 46.355 1.00 10.55 942 CYS A N 1
ATOM 1758 C CA . CYS A 1 233 ? 3.308 27.001 46.157 1.00 10.88 942 CYS A CA 1
ATOM 1759 C C . CYS A 1 233 ? 3.560 25.687 46.911 1.00 11.21 942 CYS A C 1
ATOM 1760 O O . CYS A 1 233 ? 2.652 25.123 47.506 1.00 12.16 942 CYS A O 1
ATOM 1763 N N . PHE A 1 234 ? 4.797 25.178 46.871 1.00 11.23 943 PHE A N 1
ATOM 1764 C CA . PHE A 1 234 ? 5.122 23.962 47.589 1.00 11.71 943 PHE A CA 1
ATOM 1765 C C . PHE A 1 234 ? 4.956 24.138 49.096 1.00 11.78 943 PHE A C 1
ATOM 1766 O O . PHE A 1 234 ? 4.554 23.217 49.803 1.00 13.89 943 PHE A O 1
ATOM 1774 N N . TYR A 1 235 ? 5.267 25.322 49.592 1.00 12.51 944 TYR A N 1
ATOM 1775 C CA . TYR A 1 235 ? 5.119 25.629 51.011 1.00 13.03 944 TYR A CA 1
ATOM 1776 C C . TYR A 1 235 ? 3.652 25.599 51.409 1.00 12.14 944 TYR A C 1
ATOM 1777 O O . TYR A 1 235 ? 3.255 24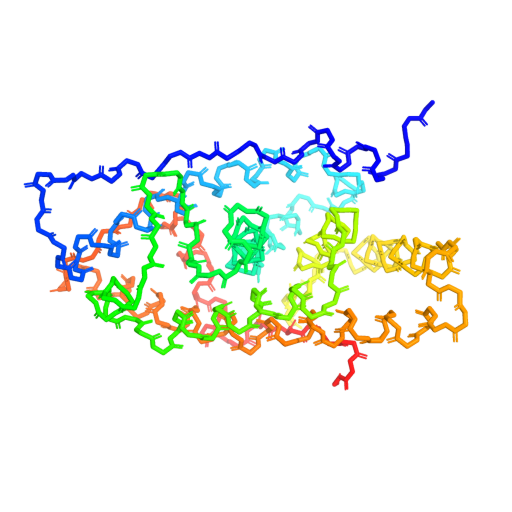.924 52.385 1.00 13.42 944 TYR A O 1
ATOM 1786 N N . THR A 1 236 ? 2.806 26.316 50.679 1.00 12.31 945 THR A N 1
ATOM 1787 C CA . THR A 1 236 ? 1.407 26.348 51.078 1.00 13.03 945 THR A CA 1
ATOM 1788 C C . THR A 1 236 ? 0.751 24.997 50.830 1.00 12.27 945 THR A C 1
ATOM 1789 O O . THR A 1 236 ? -0.163 24.639 51.572 1.00 13.93 945 THR A O 1
ATOM 1793 N N . PHE A 1 237 ? 1.227 24.237 49.846 1.00 12.08 946 PHE A N 1
ATOM 1794 C CA . PHE A 1 237 ? 0.715 22.890 49.652 1.00 12.54 946 PHE A CA 1
ATOM 1795 C C . PHE A 1 237 ? 1.001 22.000 50.866 1.00 12.96 946 PHE A C 1
ATOM 1796 O O . PHE A 1 237 ? 0.098 21.333 51.385 1.00 13.93 946 PHE A O 1
ATOM 1804 N N . ARG A 1 238 ? 2.264 21.984 51.301 1.00 13.29 947 ARG A N 1
ATOM 1805 C CA . ARG A 1 238 ? 2.617 21.152 52.444 1.00 15.77 947 ARG A CA 1
ATOM 1806 C C . ARG A 1 238 ? 1.867 21.577 53.718 1.00 16.15 947 ARG A C 1
ATOM 1807 O O . ARG A 1 238 ? 1.598 20.755 54.589 1.00 20.81 947 ARG A O 1
ATOM 1815 N N . GLU A 1 239 ? 1.597 22.8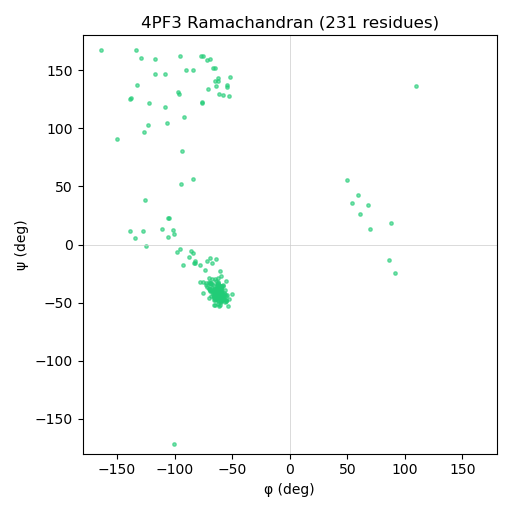72 53.840 1.00 15.76 948 GLU A N 1
ATOM 1816 C CA . GLU A 1 239 ? 0.975 23.441 55.031 1.00 17.15 948 GLU A CA 1
ATOM 1817 C C . GLU A 1 239 ? -0.500 23.773 54.752 1.00 16.38 948 GLU A C 1
ATOM 1818 O O . GLU A 1 239 ? -1.100 24.598 55.432 1.00 18.45 948 GLU A O 1
ATOM 1824 N N . SER A 1 240 ? -1.081 23.113 53.752 1.00 16.09 949 SER A N 1
ATOM 1825 C CA . SER A 1 240 ? -2.408 23.482 53.253 1.00 15.82 949 SER A CA 1
ATOM 1826 C C . SER A 1 240 ? -3.467 23.505 54.348 1.00 15.84 949 SER A C 1
ATOM 1827 O O . SER A 1 240 ? -4.242 24.458 54.461 1.00 16.75 949 SER A O 1
ATOM 1830 N N . HIS A 1 241 ? -3.519 22.450 55.152 1.00 18.36 950 HIS A N 1
ATOM 1831 C CA . HIS A 1 241 ? -4.572 22.357 56.150 1.00 21.07 950 HIS A CA 1
ATOM 1832 C C . HIS A 1 241 ? -4.368 23.394 57.256 1.00 21.97 950 HIS A C 1
ATOM 1833 O O . HIS A 1 241 ? -5.328 24.031 57.704 1.00 27.31 950 HIS A O 1
ATOM 1840 N N . ALA A 1 242 ? -3.114 23.589 57.664 1.00 22.82 951 ALA A N 1
ATOM 1841 C CA . ALA A 1 242 ? -2.787 24.560 58.714 1.00 24.21 951 ALA A CA 1
ATOM 1842 C C . ALA A 1 242 ? -3.047 26.001 58.268 1.00 23.14 951 ALA A C 1
ATOM 1843 O O . ALA A 1 242 ? -3.529 26.834 59.031 1.00 25.38 951 ALA A O 1
ATOM 1845 N N . LEU A 1 243 ? -2.718 26.283 57.009 1.00 20.84 952 LEU A N 1
ATOM 1846 C CA . LEU A 1 243 ? -2.871 27.632 56.463 1.00 18.89 952 LEU A CA 1
ATOM 1847 C C . LEU A 1 243 ? -4.253 27.903 55.889 1.00 17.66 952 LEU A C 1
ATOM 1848 O O . LEU A 1 243 ? -4.559 29.040 55.544 1.00 18.83 952 LEU A O 1
ATOM 1853 N N . LYS A 1 244 ? -5.064 26.859 55.754 1.00 17.13 953 LYS A N 1
ATOM 1854 C CA . LYS A 1 244 ? -6.388 26.964 55.145 1.00 17.02 953 LYS A CA 1
ATOM 1855 C C . LYS A 1 244 ? -6.302 27.474 53.703 1.00 15.36 953 LYS A C 1
ATOM 1856 O O . LYS A 1 244 ? -7.087 28.307 53.271 1.00 17.98 953 LYS A O 1
ATOM 1862 N N . VAL A 1 245 ? -5.332 26.952 52.962 1.00 14.49 954 VAL A N 1
ATOM 1863 C CA . VAL A 1 245 ? -5.206 27.234 51.536 1.00 13.67 954 VAL A CA 1
ATOM 1864 C C . VAL A 1 245 ? -5.604 25.972 50.792 1.00 12.48 954 VAL A C 1
ATOM 1865 O O . VAL A 1 245 ? -4.966 24.931 50.961 1.00 14.29 954 VAL A O 1
ATOM 1869 N N . GLU A 1 246 ? -6.667 26.076 49.984 1.00 11.96 955 GLU A N 1
ATOM 1870 C CA . GLU A 1 246 ? -7.203 24.887 49.314 1.00 11.84 955 GLU A CA 1
ATOM 1871 C C . GLU A 1 246 ? -6.536 24.671 47.959 1.00 10.95 955 GLU A C 1
ATOM 1872 O O . GLU A 1 246 ? -6.124 25.615 47.289 1.00 11.86 955 GLU A O 1
ATOM 1878 N N . PHE A 1 247 ? -6.450 23.409 47.570 1.00 11.55 956 PHE A N 1
ATOM 1879 C CA . PHE A 1 247 ? -5.891 23.010 46.274 1.00 11.35 956 PHE A CA 1
ATOM 1880 C C . PHE A 1 247 ? -6.840 22.015 45.627 1.00 11.38 956 PHE A C 1
ATOM 1881 O O . PHE A 1 247 ? -7.334 21.106 46.296 1.00 14.10 956 PHE A O 1
ATOM 1889 N N . PRO A 1 248 ? -7.095 22.150 44.320 1.00 10.67 957 PRO A N 1
ATOM 1890 C CA . PRO A 1 248 ? -7.930 21.176 43.612 1.00 11.29 957 PRO A CA 1
ATOM 1891 C C . PRO A 1 248 ? -7.159 19.890 43.315 1.00 10.77 957 PRO A C 1
ATOM 1892 O O . PRO A 1 248 ? -5.913 19.868 43.312 1.00 11.22 957 PRO A O 1
ATOM 1896 N N . ALA A 1 249 ? -7.899 18.831 43.016 1.00 11.17 958 ALA A N 1
ATOM 1897 C CA . ALA A 1 249 ? -7.265 17.541 42.781 1.00 11.85 958 ALA A CA 1
ATOM 1898 C C . ALA A 1 249 ? -6.237 17.558 41.668 1.00 10.86 958 ALA A C 1
ATOM 1899 O O . ALA A 1 249 ? -5.237 16.849 41.762 1.00 12.02 958 ALA A O 1
ATOM 1901 N N . MET A 1 250 ? -6.446 18.350 40.622 1.00 10.54 959 MET A N 1
ATOM 1902 C CA A MET A 1 250 ? -5.456 18.429 39.538 0.50 10.60 959 MET A CA 1
ATOM 1903 C CA B MET A 1 250 ? -5.454 18.418 39.550 0.50 10.76 959 MET A CA 1
ATOM 1904 C C . MET A 1 250 ? -4.082 18.835 40.083 1.00 10.67 959 MET A C 1
ATOM 1905 O O . MET A 1 250 ? -3.061 18.288 39.701 1.00 11.90 959 MET A O 1
ATOM 1914 N N . LEU A 1 251 ? -4.059 19.846 40.941 1.00 10.41 960 LEU A N 1
ATOM 1915 C CA . LEU A 1 251 ? -2.804 20.296 41.528 1.00 10.91 960 LEU A CA 1
ATOM 1916 C C . LEU A 1 251 ? -2.265 19.330 42.569 1.00 11.67 960 LEU A C 1
ATOM 1917 O O . LEU A 1 251 ? -1.062 19.164 42.683 1.00 12.30 960 LEU A O 1
ATOM 1922 N N . VAL A 1 252 ? -3.147 18.668 43.330 1.00 11.97 961 VAL A N 1
ATOM 1923 C CA . VAL A 1 252 ? -2.674 17.622 44.232 1.00 13.14 961 VAL A CA 1
ATOM 1924 C C . VAL A 1 252 ? -1.928 16.548 43.432 1.00 13.86 961 VAL A C 1
ATOM 1925 O O . VAL A 1 252 ? -0.868 16.073 43.863 1.00 14.93 961 VAL A O 1
ATOM 1929 N N . GLU A 1 253 ? -2.469 16.155 42.283 1.00 13.35 962 GLU A N 1
ATOM 1930 C CA . GLU A 1 253 ? -1.798 15.145 41.454 1.00 14.57 962 GLU A CA 1
ATOM 1931 C C . GLU A 1 253 ? -0.420 15.608 41.005 1.00 13.89 962 GLU A C 1
ATOM 1932 O O . GLU A 1 253 ? 0.582 14.887 41.173 1.00 15.87 962 GLU A O 1
ATOM 1938 N N . ILE A 1 254 ? -0.362 16.797 40.429 1.00 12.75 963 ILE A N 1
ATOM 1939 C CA . ILE A 1 254 ? 0.885 17.307 39.905 1.00 12.37 963 ILE A CA 1
ATOM 1940 C C . ILE A 1 254 ? 1.918 17.452 41.026 1.00 11.99 963 ILE A C 1
ATOM 1941 O O . ILE A 1 254 ? 3.048 16.973 40.918 1.00 13.02 963 ILE A O 1
ATOM 1946 N N . ILE A 1 255 ? 1.528 18.148 42.092 1.00 11.40 964 ILE A N 1
ATOM 1947 C CA . ILE A 1 255 ? 2.480 18.510 43.125 1.00 11.71 964 ILE A CA 1
ATOM 1948 C C . ILE A 1 255 ? 2.919 17.273 43.919 1.00 12.71 964 ILE A C 1
ATOM 1949 O O . ILE A 1 255 ? 4.085 17.151 44.286 1.00 13.02 964 ILE A O 1
ATOM 1954 N N . SER A 1 256 ? 1.997 16.339 44.182 1.00 14.24 965 SER A N 1
ATOM 1955 C CA . SER A 1 256 ? 2.391 15.088 44.852 1.00 17.37 965 SER A CA 1
ATOM 1956 C C . SER A 1 256 ? 3.400 14.288 44.048 1.00 15.71 965 SER A C 1
ATOM 1957 O O . SER A 1 256 ? 4.280 13.642 44.636 1.00 19.17 965 SER A O 1
ATOM 1960 N N . ASP A 1 257 ? 3.303 14.308 42.722 1.00 16.50 966 ASP A N 1
ATOM 1961 C CA . ASP A 1 257 ? 4.279 13.597 41.869 1.00 16.90 966 ASP A CA 1
ATOM 1962 C C . ASP A 1 257 ? 5.589 14.367 41.821 1.00 15.43 966 ASP A C 1
ATOM 1963 O O . ASP A 1 257 ? 6.663 13.793 41.862 1.00 17.66 966 ASP A O 1
ATOM 1968 N N . GLN A 1 258 ? 5.488 15.679 41.710 1.00 14.14 967 GLN A N 1
ATOM 1969 C CA A GLN A 1 258 ? 6.654 16.501 41.388 0.50 13.29 967 GLN A CA 1
ATOM 1970 C CA B GLN A 1 258 ? 6.619 16.539 41.395 0.50 13.42 967 GLN A CA 1
ATOM 1971 C C . GLN A 1 258 ? 7.505 16.824 42.619 1.00 12.33 967 GLN A C 1
ATOM 1972 O O . GLN A 1 258 ? 8.726 16.870 42.526 1.00 13.11 967 GLN A O 1
ATOM 1983 N N . LEU A 1 259 ? 6.882 17.064 43.764 1.00 14.24 968 LEU A N 1
ATOM 1984 C CA . LEU A 1 259 ? 7.629 17.542 44.913 1.00 14.44 968 LEU A CA 1
ATOM 1985 C C . LEU A 1 259 ? 8.748 16.575 45.370 1.00 14.03 968 LEU A C 1
ATOM 1986 O O . LEU A 1 259 ? 9.851 17.025 45.640 1.00 13.71 968 LEU A O 1
ATOM 1991 N N . PRO A 1 260 ? 8.506 15.246 45.390 1.00 14.93 969 PRO A N 1
ATOM 1992 C CA . PRO A 1 260 ? 9.618 14.358 45.772 1.00 16.67 969 PRO A CA 1
ATOM 1993 C C . PRO A 1 260 ? 10.792 14.453 44.781 1.00 14.35 969 PRO A C 1
ATOM 1994 O O . PRO A 1 260 ? 11.947 14.301 45.182 1.00 15.42 969 PRO A O 1
ATOM 1998 N N . LYS A 1 261 ? 10.504 14.690 43.505 1.00 12.97 970 LYS A N 1
ATOM 1999 C CA . LYS A 1 261 ? 11.556 14.825 42.507 1.00 12.70 970 LYS A CA 1
ATOM 2000 C C . LYS A 1 261 ? 12.343 16.092 42.739 1.00 11.94 970 LYS A C 1
ATOM 2001 O O . LYS A 1 261 ? 13.561 16.091 42.649 1.00 14.16 970 LYS A O 1
ATOM 2007 N N . VAL A 1 262 ? 11.640 17.166 43.097 1.00 11.68 971 VAL A N 1
ATOM 2008 C CA . VAL A 1 262 ? 12.295 18.418 43.408 1.00 11.76 971 VAL A CA 1
ATOM 2009 C C . VAL A 1 262 ? 13.186 18.276 44.659 1.00 11.15 971 VAL A C 1
ATOM 2010 O O . VAL A 1 262 ? 14.330 18.720 44.673 1.00 12.49 971 VAL A O 1
ATOM 2014 N N . GLU A 1 263 ? 12.640 17.662 45.714 1.00 12.09 972 GLU A N 1
ATOM 2015 C CA . GLU A 1 263 ? 13.393 17.522 46.955 1.00 13.37 972 GLU A CA 1
ATOM 2016 C C . GLU A 1 263 ? 14.627 16.631 46.755 1.00 14.20 972 GLU A C 1
ATOM 2017 O O . GLU A 1 263 ? 15.622 16.795 47.450 1.00 17.83 972 GLU A O 1
ATOM 2023 N N . SER A 1 264 ? 14.555 15.680 45.831 1.00 14.00 973 SER A N 1
ATOM 2024 C CA A SER A 1 264 ? 15.657 14.780 45.555 0.50 15.50 973 SER A CA 1
ATOM 2025 C CA B SER A 1 264 ? 15.673 14.793 45.582 0.50 15.50 973 SER A CA 1
ATOM 2026 C C . SER A 1 264 ? 16.758 15.449 44.749 1.00 14.36 973 SER A C 1
ATOM 2027 O O . SER A 1 264 ? 17.841 14.896 44.618 1.00 19.13 973 SER A O 1
ATOM 2032 N N . GLY A 1 265 ? 16.470 16.620 44.175 1.00 13.08 974 GLY A N 1
ATOM 2033 C CA . GLY A 1 265 ? 17.429 17.298 43.325 1.00 14.00 974 GLY A CA 1
ATOM 2034 C C . GLY A 1 265 ? 17.370 16.898 41.853 1.00 12.76 974 GLY A C 1
ATOM 2035 O O . GLY A 1 265 ? 18.286 17.157 41.082 1.00 18.27 974 GLY A O 1
ATOM 2036 N N . ASN A 1 266 ? 16.261 16.308 41.431 1.00 11.22 975 ASN A N 1
ATOM 2037 C CA . ASN A 1 266 ? 16.158 15.748 40.087 1.00 11.38 975 ASN A CA 1
ATOM 2038 C C . ASN A 1 266 ? 15.534 16.707 39.079 1.00 11.19 975 ASN A C 1
ATOM 2039 O O . ASN A 1 266 ? 14.628 16.344 38.328 1.00 13.50 975 ASN A O 1
ATOM 2044 N N . VAL A 1 267 ? 16.059 17.919 39.007 1.00 12.29 976 VAL A N 1
ATOM 2045 C CA . VAL A 1 267 ? 15.482 18.967 38.141 1.00 12.26 976 VAL A CA 1
ATOM 2046 C C . VAL A 1 267 ? 16.622 19.709 37.468 1.00 13.11 976 VAL A C 1
ATOM 2047 O O . VAL A 1 267 ? 17.522 20.211 38.149 1.00 15.85 976 VAL A O 1
ATOM 2051 N N . LYS A 1 268 ? 16.587 19.781 36.135 1.00 11.84 977 LYS A N 1
ATOM 2052 C CA . LYS A 1 268 ? 17.588 20.485 35.322 1.00 12.47 977 LYS A CA 1
ATOM 2053 C C . LYS A 1 268 ? 16.853 21.525 34.472 1.00 11.95 977 LYS A C 1
ATOM 2054 O O . LYS A 1 268 ? 16.259 21.205 33.451 1.00 12.23 977 LYS A O 1
ATOM 2060 N N . PRO A 1 269 ? 16.929 22.796 34.864 1.00 12.12 978 PRO A N 1
ATOM 2061 C CA . PRO A 1 269 ? 16.456 23.867 33.970 1.00 11.99 978 PRO A CA 1
ATOM 2062 C C . PRO A 1 269 ? 17.425 24.018 32.799 1.00 11.71 978 PRO A C 1
ATOM 2063 O O . PRO A 1 269 ? 18.641 24.046 32.993 1.00 14.10 978 PRO A O 1
ATOM 2067 N N . LEU A 1 270 ? 16.879 24.111 31.590 1.00 11.67 979 LEU A N 1
ATOM 2068 C CA . LEU A 1 270 ? 17.670 24.311 30.406 1.00 12.11 979 LEU A CA 1
ATOM 2069 C C . LEU A 1 270 ? 17.677 25.793 30.073 1.00 11.79 979 LEU A C 1
ATOM 2070 O O . LEU A 1 270 ? 16.608 26.409 30.022 1.00 12.58 979 LEU A O 1
ATOM 2075 N N . TYR A 1 271 ? 18.860 26.347 29.825 1.00 12.78 980 TYR A N 1
ATOM 2076 C CA . TYR A 1 271 ? 19.015 27.741 29.475 1.00 13.04 980 TYR A CA 1
ATOM 2077 C C . TYR A 1 271 ? 19.600 27.895 28.087 1.00 13.50 980 TYR A C 1
ATOM 2078 O O . TYR A 1 271 ? 20.465 27.122 27.662 1.00 16.25 980 TYR A O 1
ATOM 2087 N N . PHE A 1 272 ? 19.179 28.951 27.405 1.00 13.72 981 PHE A N 1
ATOM 2088 C CA . PHE A 1 272 ? 19.789 29.340 26.144 1.00 14.46 981 PHE A CA 1
ATOM 2089 C C . PHE A 1 272 ? 21.114 30.071 26.318 1.00 15.88 981 PHE A C 1
ATOM 2090 O O . PHE A 1 272 ? 22.013 29.942 25.484 1.00 19.89 981 PHE A O 1
ATOM 2098 N N . HIS A 1 273 ? 21.257 30.826 27.405 1.00 15.42 982 HIS A N 1
ATOM 2099 C CA . HIS A 1 273 ? 22.401 31.713 27.604 1.00 17.59 982 HIS A CA 1
ATOM 2100 C C . HIS A 1 273 ? 23.112 31.518 28.934 1.00 19.63 982 HIS A C 1
ATOM 2101 O O . HIS A 1 273 ? 23.988 32.307 29.277 1.00 27.51 982 HIS A O 1
ATOM 2108 N N . ARG A 1 274 ? 22.809 30.453 29.662 1.00 24.64 983 ARG A N 1
ATOM 2109 C CA . ARG A 1 274 ? 23.562 30.089 30.899 1.00 23.78 983 ARG A CA 1
ATOM 2110 C C . ARG A 1 274 ? 24.069 28.654 30.828 1.00 36.66 983 ARG A C 1
ATOM 2111 O O . ARG A 1 274 ? 23.498 27.808 30.123 1.00 31.72 983 ARG A O 1
#

Nearest PDB structures (foldseek):
  3wfg-assembly1_A  TM=1.003E+00  e=7.226E-36  Homo sapiens
  6gev-assembly1_A  TM=9.878E-01  e=2.290E-33  Homo sapiens
  2a3i-assembly1_A  TM=9.802E-01  e=1.555E-33  Homo sapiens
  4ltw-assembly1_A  TM=9.772E-01  e=4.624E-27  unclassified
  8gl7-assembly1_A  TM=9.653E-01  e=3.937E-23  Escherichia coli

InterPro domains:
  IPR000536 Nuclear hormone receptor, ligand-binding domain [PF00104] (767-943)
  IPR000536 Nuclear hormone receptor, ligand-binding domain [PS51843] (726-964)
  IPR000536 Nuclear hormone receptor, ligand-binding domain [SM00430] (771-935)
  IPR001628 Zinc finger, nuclear hormone receptor-type [PF00105] (602-669)
  IPR001628 Zinc finger, nuclear hormone receptor-type [PR00047] (603-619)
  IPR001628 Zinc finger, nuclear hormone receptor-type [PR00047] (619-634)
  IPR001628 Zinc finger, nuclear hormone receptor-type [PR00047] (652-660)
  IPR001628 Zinc finger, nuclear hormone receptor-type [PR00047] (660-668)
  IPR001628 Zinc finger, nuclear hormone receptor-type [PS00031] (603-629)
  IPR001628 Zinc finger, nuclear hormone receptor-type [PS51030] (600-675)
  IPR001628 Zinc finger, nuclear hormone receptor-type [SM00399] (600-671)
  IPR013088 Zinc finger, NHR/GATA-type [G3DSA:3.30.50.10] (594-694)
  IPR035500 Nuclear hormone receptor-like domain superfamily [G3DSA:1.10.565.10] (735-984)
  IPR035500 Nuclear hormone receptor-like domain superfamily [SSF48508] (736-982)
  IPR050200 Nuclear hormone receptor family NR3 subfamily [PTHR48092] (253-964)

CATH classification: 1.10.565.10